Protein AF-A0AAV2JVT9-F1 (afdb_monomer_lite)

Sequence (292 aa):
MKEDEEYFEYKRRAKALFYDATGEAVQPGTTSTFILFNTMVKGMPKPVQQSLSHVVGLYTLTEEDFDKNCNHYVTLYRNERENNKEETQKVEVSNIKLQNKKLKEEVEAQKSKNKAANVMKVGVDGSQVNVEDNDQNQKGKEQAEQMVDVVKLLLTQRPAQRGYRGNSRGRSRGRGFQGQRGNRQDQCWICHQYGHWSRDCANIGRYGPPRNQFFGQRQNQSRFPGSYNGQQQMWTPNDMPQPPPPQEQNMSMRGNSYTQYQDGLEALIDGANSKRATHSTTGGVSQWWSSR

InterPro domains:
  IPR001878 Zinc finger, CCHC-type [PS50158] (188-201)
  IPR001878 Zinc finger, CCHC-type [SM00343] (187-203)
  IPR036875 Zinc finger, CCHC-type superfamily [SSF57756] (169-208)

Structure (mmCIF, N/CA/C/O backbone):
data_AF-A0AAV2JVT9-F1
#
_entry.id   AF-A0AAV2JVT9-F1
#
loop_
_atom_site.group_PDB
_atom_site.id
_atom_site.type_symbol
_atom_site.label_atom_id
_atom_site.label_alt_id
_atom_site.label_comp_id
_atom_site.label_asym_id
_atom_site.label_entity_id
_atom_site.label_seq_id
_atom_site.pdbx_PDB_ins_code
_atom_site.Cartn_x
_atom_site.Cartn_y
_atom_site.Cartn_z
_atom_site.occupancy
_atom_site.B_iso_or_equiv
_atom_site.auth_seq_id
_atom_site.auth_comp_id
_atom_site.auth_asym_id
_atom_site.auth_atom_id
_atom_site.pdbx_PDB_model_num
ATOM 1 N N . MET A 1 1 ? 7.535 -9.330 -3.527 1.00 96.00 1 MET A N 1
ATOM 2 C CA . MET A 1 1 ? 7.916 -8.347 -2.495 1.00 96.00 1 MET A CA 1
ATOM 3 C C . MET A 1 1 ? 7.380 -8.832 -1.158 1.00 96.00 1 MET A C 1
ATOM 5 O O . MET A 1 1 ? 6.246 -9.299 -1.127 1.00 96.00 1 MET A O 1
ATOM 9 N N . LYS A 1 2 ? 8.188 -8.824 -0.093 1.00 96.12 2 LYS A N 1
ATOM 10 C CA . LYS A 1 2 ? 7.702 -9.151 1.261 1.00 96.12 2 LYS A CA 1
ATOM 11 C C . LYS A 1 2 ? 6.892 -7.969 1.808 1.00 96.12 2 LYS A C 1
ATOM 13 O O . LYS A 1 2 ? 7.079 -6.846 1.353 1.00 96.12 2 LYS A O 1
ATOM 18 N N . GLU A 1 3 ? 6.019 -8.221 2.781 1.00 92.00 3 GLU A N 1
ATOM 19 C CA . GLU A 1 3 ? 5.059 -7.221 3.278 1.00 92.00 3 GLU A CA 1
ATOM 20 C C . GLU A 1 3 ? 5.699 -5.911 3.767 1.00 92.00 3 GLU A C 1
ATOM 22 O O . GLU A 1 3 ? 5.156 -4.839 3.502 1.00 92.00 3 GLU A O 1
ATOM 27 N N . ASP A 1 4 ? 6.867 -5.995 4.406 1.00 93.94 4 ASP A N 1
ATOM 28 C CA . ASP A 1 4 ? 7.549 -4.844 5.014 1.00 93.94 4 ASP A CA 1
ATOM 29 C C . ASP A 1 4 ? 8.902 -4.531 4.338 1.00 93.94 4 ASP A C 1
ATOM 31 O O . ASP A 1 4 ? 9.662 -3.680 4.791 1.00 93.94 4 ASP A O 1
ATOM 35 N N . GLU A 1 5 ? 9.208 -5.180 3.211 1.00 96.81 5 GLU A N 1
ATOM 36 C CA . GLU A 1 5 ? 10.464 -4.990 2.462 1.00 96.81 5 GLU A CA 1
ATOM 37 C C . GLU A 1 5 ? 10.428 -3.702 1.642 1.00 96.81 5 GLU A C 1
ATOM 39 O O . GLU A 1 5 ? 9.449 -3.454 0.935 1.00 96.81 5 GLU A O 1
ATOM 44 N N . GLU A 1 6 ? 11.451 -2.852 1.763 1.00 97.38 6 GLU A N 1
ATOM 45 C CA . GLU A 1 6 ? 11.498 -1.567 1.055 1.00 97.38 6 GLU A CA 1
ATOM 46 C C . GLU A 1 6 ? 11.610 -1.749 -0.461 1.00 97.38 6 GLU A C 1
ATOM 48 O O . GLU A 1 6 ? 12.164 -2.734 -0.952 1.00 97.38 6 GLU A O 1
ATOM 53 N N . TYR A 1 7 ? 11.120 -0.767 -1.229 1.00 98.19 7 TYR A N 1
ATOM 54 C CA . TYR A 1 7 ? 11.145 -0.834 -2.693 1.00 98.19 7 TYR A CA 1
ATOM 55 C C . TYR A 1 7 ? 12.561 -1.080 -3.243 1.00 98.19 7 TYR A C 1
ATOM 57 O O . TYR A 1 7 ? 12.750 -1.951 -4.093 1.00 98.19 7 TYR A O 1
ATOM 65 N N . PHE A 1 8 ? 13.569 -0.360 -2.742 1.00 98.19 8 PHE A N 1
ATOM 66 C CA . PHE A 1 8 ? 14.941 -0.486 -3.240 1.00 98.19 8 PHE A CA 1
ATOM 67 C C . PHE A 1 8 ? 15.606 -1.813 -2.854 1.00 98.19 8 PHE A C 1
ATOM 69 O O . PHE A 1 8 ? 16.404 -2.345 -3.629 1.00 98.19 8 PHE A O 1
ATOM 76 N N . GLU A 1 9 ? 15.252 -2.389 -1.703 1.00 98.12 9 GLU A N 1
ATOM 77 C CA . GLU A 1 9 ? 15.690 -3.735 -1.318 1.00 98.12 9 GLU A CA 1
ATOM 78 C C . GLU A 1 9 ? 15.057 -4.793 -2.222 1.00 98.12 9 GLU A C 1
ATOM 80 O O . GLU A 1 9 ? 15.754 -5.650 -2.774 1.00 98.12 9 GLU A O 1
ATOM 85 N N . TYR A 1 10 ? 13.748 -4.668 -2.458 1.00 98.38 10 TYR A N 1
ATOM 86 C CA . TYR A 1 10 ? 13.019 -5.520 -3.384 1.00 98.38 10 TYR A CA 1
ATOM 87 C C . TYR A 1 10 ? 13.607 -5.453 -4.799 1.00 98.38 10 TYR A C 1
ATOM 89 O O . TYR A 1 10 ? 13.869 -6.496 -5.398 1.00 98.38 10 TYR A O 1
ATOM 97 N N . LYS A 1 11 ? 13.880 -4.245 -5.308 1.00 98.06 11 LYS A N 1
ATOM 98 C CA . LYS A 1 11 ? 14.520 -4.014 -6.609 1.00 98.06 11 LYS A CA 1
ATOM 99 C C . LYS A 1 11 ? 15.893 -4.675 -6.693 1.00 98.06 11 LYS A C 1
ATOM 101 O O . LYS A 1 11 ? 16.183 -5.351 -7.678 1.00 98.06 11 LYS A O 1
ATOM 106 N N . ARG A 1 12 ? 16.735 -4.510 -5.666 1.00 98.12 12 ARG A N 1
ATOM 107 C CA . ARG A 1 12 ? 18.071 -5.126 -5.616 1.00 98.12 12 ARG A CA 1
ATOM 108 C C . ARG A 1 12 ? 17.977 -6.647 -5.707 1.00 98.12 12 ARG A C 1
ATOM 110 O O . ARG A 1 12 ? 18.680 -7.253 -6.510 1.00 98.12 12 ARG A O 1
ATOM 117 N N . ARG A 1 13 ? 17.071 -7.253 -4.936 1.00 98.12 13 ARG A N 1
ATOM 118 C CA . ARG A 1 13 ? 16.835 -8.701 -4.962 1.00 98.12 13 ARG A CA 1
ATOM 119 C C . ARG A 1 13 ? 16.269 -9.171 -6.302 1.00 98.12 13 ARG A C 1
ATOM 121 O O . ARG A 1 13 ? 16.701 -10.200 -6.803 1.00 98.12 13 ARG A O 1
ATOM 128 N N . ALA A 1 14 ? 15.338 -8.427 -6.895 1.00 97.88 14 ALA A N 1
ATOM 129 C CA . ALA A 1 14 ? 14.780 -8.754 -8.205 1.00 97.88 14 ALA A CA 1
ATOM 130 C C . ALA A 1 14 ? 15.851 -8.716 -9.307 1.00 97.88 14 ALA A C 1
ATOM 132 O O . ALA A 1 14 ? 15.898 -9.623 -10.131 1.00 97.88 14 ALA A O 1
ATOM 133 N N . LYS A 1 15 ? 16.750 -7.720 -9.286 1.00 97.62 15 LYS A N 1
ATOM 134 C CA . LYS A 1 15 ? 17.901 -7.649 -10.201 1.00 97.62 15 LYS A CA 1
ATOM 135 C C . LYS A 1 15 ? 18.859 -8.826 -10.028 1.00 97.62 15 LYS A C 1
ATOM 137 O O . LYS A 1 15 ? 19.277 -9.395 -11.028 1.00 97.62 15 LYS A O 1
ATOM 142 N N . ALA A 1 16 ? 19.177 -9.196 -8.786 1.00 97.94 16 ALA A N 1
ATOM 143 C CA . ALA A 1 16 ? 20.025 -10.354 -8.504 1.00 97.94 16 ALA A CA 1
ATOM 144 C C . ALA A 1 16 ? 19.399 -11.649 -9.045 1.00 97.94 16 ALA A C 1
ATOM 146 O O . ALA A 1 16 ? 20.027 -12.347 -9.827 1.00 97.94 16 ALA A O 1
ATOM 147 N N . LEU A 1 17 ? 18.120 -11.898 -8.741 1.00 97.50 17 LEU A N 1
ATOM 148 C CA . LEU A 1 17 ? 17.396 -13.069 -9.249 1.00 97.50 17 LEU A CA 1
ATOM 149 C C . LEU A 1 17 ? 17.293 -13.091 -10.776 1.00 97.50 17 LEU A C 1
ATOM 151 O O . LEU A 1 17 ? 17.325 -14.160 -11.377 1.00 97.50 17 LEU A O 1
ATOM 155 N N . PHE A 1 18 ? 17.145 -11.925 -11.407 1.00 97.38 18 PHE A N 1
ATOM 156 C CA . PHE A 1 18 ? 17.142 -11.829 -12.860 1.00 97.38 18 PHE A CA 1
ATOM 157 C C . PHE A 1 18 ? 18.500 -12.234 -13.435 1.00 97.38 18 PHE A C 1
ATOM 159 O O . PHE A 1 18 ? 18.539 -13.077 -14.322 1.00 97.38 18 PHE A O 1
ATOM 166 N N . TYR A 1 19 ? 19.593 -11.688 -12.894 1.00 97.50 19 TYR A N 1
ATOM 167 C CA . TYR A 1 19 ? 20.952 -12.042 -13.303 1.00 97.50 19 TYR A CA 1
ATOM 168 C C . TYR A 1 19 ? 21.242 -13.534 -13.102 1.00 97.50 19 TYR A C 1
ATOM 170 O O . TYR A 1 19 ? 21.760 -14.179 -14.007 1.00 97.50 19 TYR A O 1
ATOM 178 N N . ASP A 1 20 ? 20.846 -14.102 -11.962 1.00 97.81 20 ASP A N 1
ATOM 179 C CA . ASP A 1 20 ? 21.025 -15.529 -11.676 1.00 97.81 20 ASP A CA 1
ATOM 180 C C . ASP A 1 20 ? 20.244 -16.419 -12.661 1.00 97.81 20 ASP A C 1
ATOM 182 O O . ASP A 1 20 ? 20.682 -17.519 -12.989 1.00 97.81 20 ASP A O 1
ATOM 186 N N . ALA A 1 21 ? 19.088 -15.950 -13.144 1.00 97.38 21 ALA A N 1
ATOM 187 C CA . ALA A 1 21 ? 18.238 -16.694 -14.070 1.00 97.38 21 ALA A CA 1
ATOM 188 C C . ALA A 1 21 ? 18.672 -16.571 -15.539 1.00 97.38 21 ALA A C 1
ATOM 190 O O . ALA A 1 21 ? 18.516 -17.527 -16.297 1.00 97.38 21 ALA A O 1
ATOM 191 N N . THR A 1 22 ? 19.162 -15.404 -15.963 1.00 96.94 22 THR A N 1
ATOM 192 C CA . THR A 1 22 ? 19.502 -15.138 -17.371 1.00 96.94 22 THR A CA 1
ATOM 193 C C . THR A 1 22 ? 20.995 -15.233 -17.666 1.00 96.94 22 THR A C 1
ATOM 195 O O . THR A 1 22 ? 21.367 -15.439 -18.816 1.00 96.94 22 THR A O 1
ATOM 198 N N . GLY A 1 23 ? 21.855 -15.064 -16.659 1.00 97.25 23 GLY A N 1
ATOM 199 C CA . GLY A 1 23 ? 23.301 -14.906 -16.826 1.00 97.25 23 GLY A CA 1
ATOM 200 C C . GLY A 1 23 ? 23.719 -13.555 -17.421 1.00 97.25 23 GLY A C 1
ATOM 201 O O . GLY A 1 23 ? 24.904 -13.340 -17.668 1.00 97.25 23 GLY A O 1
ATOM 202 N N . GLU A 1 24 ? 22.777 -12.637 -17.653 1.00 95.25 24 GLU A N 1
ATOM 203 C CA . GLU A 1 24 ? 23.024 -11.359 -18.322 1.00 95.25 24 GLU A CA 1
ATOM 204 C C . GLU A 1 24 ? 22.770 -10.171 -17.392 1.00 95.25 24 GLU A C 1
ATOM 206 O O . GLU A 1 24 ? 21.754 -10.084 -16.694 1.00 95.25 24 GLU A O 1
ATOM 211 N N . ALA A 1 25 ? 23.689 -9.202 -17.413 1.00 95.31 25 ALA A N 1
ATOM 212 C CA . ALA A 1 25 ? 23.494 -7.931 -16.730 1.00 95.31 25 ALA A CA 1
ATOM 213 C C . ALA A 1 25 ? 22.434 -7.091 -17.457 1.00 95.31 25 ALA A C 1
ATOM 215 O O . ALA A 1 25 ? 22.478 -6.914 -18.674 1.00 95.31 25 ALA A O 1
ATOM 216 N N . VAL A 1 26 ? 21.496 -6.531 -16.693 1.00 95.12 26 VAL A N 1
ATOM 217 C CA . VAL A 1 26 ? 20.404 -5.708 -17.229 1.00 95.12 26 VAL A CA 1
ATOM 218 C C . VAL A 1 26 ? 20.978 -4.405 -17.777 1.00 95.12 26 VAL A C 1
ATOM 220 O O . VAL A 1 26 ? 21.434 -3.555 -17.011 1.00 95.12 26 VAL A O 1
ATOM 223 N N . GLN A 1 27 ? 20.942 -4.243 -19.100 1.00 94.19 27 GLN A N 1
ATOM 224 C CA . GLN A 1 27 ? 21.360 -3.005 -19.754 1.00 94.19 27 GLN A CA 1
ATOM 225 C C . GLN A 1 27 ? 20.173 -2.050 -19.947 1.00 94.19 27 GLN A C 1
ATOM 227 O O . GLN A 1 27 ? 19.139 -2.488 -20.471 1.00 94.19 27 GLN A O 1
ATOM 232 N N . PRO A 1 28 ? 20.307 -0.758 -19.587 1.00 92.69 28 PRO A N 1
ATOM 233 C CA . PRO A 1 28 ? 19.246 0.233 -19.755 1.00 92.69 28 PRO A CA 1
ATOM 234 C C . PRO A 1 28 ? 18.742 0.307 -21.200 1.00 92.69 28 PRO A C 1
ATOM 236 O O . PRO A 1 28 ? 19.523 0.239 -22.144 1.00 92.69 28 PRO A O 1
ATOM 239 N N . GLY A 1 29 ? 17.427 0.449 -21.377 1.00 91.81 29 GLY A N 1
ATOM 240 C CA . GLY A 1 29 ? 16.805 0.606 -22.699 1.00 91.81 29 GLY A CA 1
ATOM 241 C C . GLY A 1 29 ? 16.705 -0.673 -23.540 1.00 91.81 29 GLY A C 1
ATOM 242 O O . GLY A 1 29 ? 16.188 -0.628 -24.652 1.00 91.81 29 GLY A O 1
ATOM 243 N N . THR A 1 30 ? 17.157 -1.820 -23.030 1.00 95.19 30 THR A N 1
ATOM 244 C CA . THR A 1 30 ? 17.019 -3.111 -23.724 1.00 95.19 30 THR A CA 1
ATOM 245 C C . THR A 1 30 ? 15.730 -3.844 -23.342 1.00 95.19 30 THR A C 1
ATOM 247 O O . THR A 1 30 ? 15.107 -3.564 -22.314 1.00 95.19 30 THR A O 1
ATOM 250 N N . THR A 1 31 ? 15.358 -4.862 -24.124 1.00 95.69 31 THR A N 1
ATOM 251 C CA . THR A 1 31 ? 14.231 -5.763 -23.821 1.00 95.69 31 THR A CA 1
ATOM 252 C C . THR A 1 31 ? 14.363 -6.421 -22.442 1.00 95.69 31 THR A C 1
ATOM 254 O O . THR A 1 31 ? 13.356 -6.644 -21.773 1.00 95.69 31 THR A O 1
ATOM 257 N N . SER A 1 32 ? 15.593 -6.666 -21.970 1.00 96.06 32 SER A N 1
ATOM 258 C CA . SER A 1 32 ? 15.847 -7.204 -20.625 1.00 96.06 32 SER A CA 1
ATOM 259 C C . SER A 1 32 ? 15.330 -6.273 -19.518 1.00 96.06 32 SER A C 1
ATOM 261 O O . SER A 1 32 ? 14.721 -6.743 -18.557 1.00 96.06 32 SER A O 1
ATOM 263 N N . THR A 1 33 ? 15.465 -4.952 -19.694 1.00 96.31 33 THR A N 1
ATOM 264 C CA . THR A 1 33 ? 14.934 -3.946 -18.758 1.00 96.31 33 THR A CA 1
ATOM 265 C C . THR A 1 33 ? 13.410 -3.992 -18.717 1.00 96.31 33 THR A C 1
ATOM 267 O O . THR A 1 33 ? 12.825 -3.990 -17.637 1.00 96.31 33 THR A O 1
ATOM 270 N N . PHE A 1 34 ? 12.756 -4.109 -19.876 1.00 96.75 34 PHE A N 1
ATOM 271 C CA . PHE A 1 34 ? 11.298 -4.231 -19.947 1.00 96.75 34 PHE A CA 1
ATOM 272 C C . PHE A 1 34 ? 10.794 -5.488 -19.223 1.00 96.75 34 PHE A C 1
ATOM 274 O O . PHE A 1 34 ? 9.844 -5.423 -18.438 1.00 96.75 34 PHE A O 1
ATOM 281 N N . ILE A 1 35 ? 11.450 -6.631 -19.452 1.00 96.75 35 ILE A N 1
ATOM 282 C CA . ILE A 1 35 ? 11.108 -7.893 -18.785 1.00 96.75 35 ILE A CA 1
ATOM 283 C C . ILE A 1 35 ? 11.294 -7.749 -17.273 1.00 96.75 35 ILE A C 1
ATOM 285 O O . ILE A 1 35 ? 10.386 -8.110 -16.524 1.00 96.75 35 ILE A O 1
ATOM 289 N N . LEU A 1 36 ? 12.415 -7.175 -16.825 1.00 97.12 36 LEU A N 1
ATOM 290 C CA . LEU A 1 36 ? 12.674 -6.919 -15.409 1.00 97.12 36 LEU A CA 1
ATOM 291 C C . LEU A 1 36 ? 11.605 -6.009 -14.788 1.00 97.12 36 LEU A C 1
ATOM 293 O O . LEU A 1 36 ? 11.089 -6.309 -13.716 1.00 97.12 36 LEU A O 1
ATOM 297 N N . PHE A 1 37 ? 11.241 -4.903 -15.436 1.00 97.69 37 PHE A N 1
ATOM 298 C CA . PHE A 1 37 ? 10.222 -3.996 -14.902 1.00 97.69 37 PHE A CA 1
ATOM 299 C C . PHE A 1 37 ? 8.862 -4.684 -14.797 1.00 97.69 37 PHE A C 1
ATOM 301 O O . PHE A 1 37 ? 8.181 -4.563 -13.778 1.00 97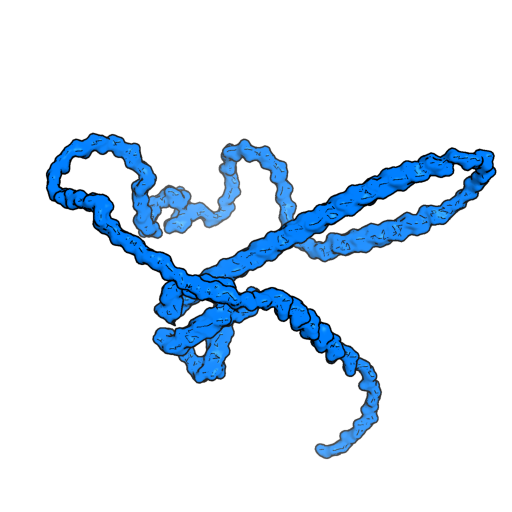.69 37 PHE A O 1
ATOM 308 N N . ASN A 1 38 ? 8.480 -5.474 -15.800 1.00 97.69 38 ASN A N 1
ATOM 309 C CA . ASN A 1 38 ? 7.239 -6.240 -15.766 1.00 97.69 38 ASN A CA 1
ATOM 310 C C . ASN A 1 38 ? 7.235 -7.287 -14.636 1.00 97.69 38 ASN A C 1
ATOM 312 O O . ASN A 1 38 ? 6.254 -7.396 -13.896 1.00 97.69 38 ASN A O 1
ATOM 316 N N . THR A 1 39 ? 8.328 -8.035 -14.452 1.00 97.50 39 THR A N 1
ATOM 317 C CA . THR A 1 39 ? 8.436 -9.016 -13.356 1.00 97.50 39 THR A CA 1
ATOM 318 C C . THR A 1 39 ? 8.445 -8.338 -11.990 1.00 97.50 39 THR A C 1
ATOM 320 O O . THR A 1 39 ? 7.776 -8.813 -11.069 1.00 97.50 39 THR A O 1
ATOM 323 N N . MET A 1 40 ? 9.111 -7.187 -11.867 1.00 98.06 40 MET A N 1
ATOM 324 C CA . MET A 1 40 ? 9.098 -6.377 -10.653 1.00 98.06 40 MET A CA 1
ATOM 325 C C . MET A 1 40 ? 7.680 -5.947 -10.282 1.00 98.06 40 MET A C 1
ATOM 327 O O . MET A 1 40 ? 7.275 -6.211 -9.150 1.00 98.06 40 MET A O 1
ATOM 331 N N . VAL A 1 41 ? 6.922 -5.352 -11.212 1.00 98.25 41 VAL A N 1
ATOM 332 C CA . VAL A 1 41 ? 5.533 -4.918 -10.970 1.00 98.25 41 VAL A CA 1
ATOM 333 C C . VAL A 1 41 ? 4.660 -6.107 -10.570 1.00 98.25 41 VAL A C 1
ATOM 335 O O . VAL A 1 41 ? 3.975 -6.043 -9.553 1.00 98.25 41 VAL A O 1
ATOM 338 N N . LYS A 1 42 ? 4.745 -7.239 -11.280 1.00 97.94 42 LYS A N 1
ATOM 339 C CA . LYS A 1 42 ? 3.970 -8.453 -10.951 1.00 97.94 42 LYS A CA 1
ATOM 340 C C . LYS A 1 42 ? 4.244 -9.006 -9.551 1.00 97.94 42 LYS A C 1
ATOM 342 O O . LYS A 1 42 ? 3.365 -9.634 -8.966 1.00 97.94 42 LYS A O 1
ATOM 347 N N . GLY A 1 43 ? 5.441 -8.790 -9.008 1.00 97.88 43 GLY A N 1
ATOM 348 C CA . GLY A 1 43 ? 5.788 -9.211 -7.651 1.00 97.88 43 GLY A CA 1
ATOM 349 C C . GLY A 1 43 ? 5.439 -8.203 -6.546 1.00 97.88 43 GLY A C 1
ATOM 350 O O . GLY A 1 43 ? 5.723 -8.489 -5.379 1.00 97.88 43 GLY A O 1
ATOM 351 N N . MET A 1 44 ? 4.860 -7.040 -6.868 1.00 98.38 44 MET A N 1
ATOM 352 C CA . MET A 1 44 ? 4.389 -6.042 -5.888 1.00 98.38 44 MET A CA 1
ATOM 353 C C . MET A 1 44 ? 2.998 -6.393 -5.324 1.00 98.38 44 MET A C 1
ATOM 355 O O . MET A 1 44 ? 2.310 -7.243 -5.885 1.00 98.38 44 MET A O 1
ATOM 359 N N . PRO A 1 45 ? 2.533 -5.760 -4.231 1.00 97.88 45 PRO A N 1
ATOM 360 C CA . PRO A 1 45 ? 1.163 -5.933 -3.739 1.00 97.88 45 PRO A CA 1
ATOM 361 C C . PRO A 1 45 ? 0.102 -5.566 -4.791 1.00 97.88 45 PRO A C 1
ATOM 363 O O . PRO A 1 45 ? 0.267 -4.589 -5.519 1.00 97.88 45 PRO A O 1
ATOM 366 N N . LYS A 1 46 ? -1.019 -6.304 -4.845 1.00 98.00 46 LYS A N 1
ATOM 367 C CA . LYS A 1 46 ? -2.095 -6.082 -5.838 1.00 98.00 46 LYS A CA 1
ATOM 368 C C . LYS A 1 46 ? -2.597 -4.626 -5.914 1.00 98.00 46 LYS A C 1
ATOM 370 O O . LYS A 1 46 ? -2.746 -4.148 -7.036 1.00 98.00 46 LYS A O 1
ATOM 375 N N . PRO A 1 47 ? -2.809 -3.898 -4.796 1.00 97.88 47 PRO A N 1
ATOM 376 C CA . PRO A 1 47 ? -3.230 -2.496 -4.867 1.00 97.88 47 PRO A CA 1
ATOM 377 C C . PRO A 1 47 ? -2.195 -1.612 -5.574 1.00 97.88 47 PRO A C 1
ATOM 379 O O . PRO A 1 47 ? -2.548 -0.812 -6.432 1.00 97.88 47 PRO A O 1
ATOM 382 N N . VAL A 1 48 ? -0.903 -1.836 -5.302 1.00 98.31 48 VAL A N 1
ATOM 383 C CA . VAL A 1 48 ? 0.204 -1.130 -5.968 1.00 98.31 48 VAL A CA 1
ATOM 384 C C . VAL A 1 48 ? 0.233 -1.451 -7.465 1.00 98.31 48 VAL A C 1
ATOM 386 O O . VAL A 1 48 ? 0.406 -0.545 -8.275 1.00 98.31 48 VAL A O 1
ATOM 389 N N . GLN A 1 49 ? 0.015 -2.715 -7.850 1.00 98.31 49 GLN A N 1
ATOM 390 C CA . GLN A 1 49 ? -0.065 -3.117 -9.263 1.00 98.31 49 GLN A CA 1
ATOM 391 C C . GLN A 1 49 ? -1.191 -2.390 -10.002 1.00 98.31 49 GLN A C 1
ATOM 393 O O . GLN A 1 49 ? -0.986 -1.905 -11.112 1.00 98.31 49 GLN A O 1
ATOM 398 N N . GLN A 1 50 ? -2.368 -2.298 -9.379 1.00 98.31 50 GLN A N 1
ATOM 399 C CA . GLN A 1 50 ? -3.515 -1.586 -9.939 1.00 98.31 50 GLN A CA 1
ATOM 400 C C . GLN A 1 50 ? -3.196 -0.100 -10.113 1.00 98.31 50 GLN A C 1
ATOM 402 O O . GLN A 1 50 ? -3.367 0.427 -11.209 1.00 98.31 50 GLN A O 1
ATOM 407 N N . SER A 1 51 ? -2.641 0.561 -9.092 1.00 98.12 51 SER A N 1
ATOM 408 C CA . SER A 1 51 ? -2.244 1.970 -9.198 1.00 98.12 51 SER A CA 1
ATOM 409 C C . SER A 1 51 ? -1.201 2.208 -10.295 1.00 98.12 51 SER A C 1
ATOM 411 O O . SER A 1 51 ? -1.340 3.144 -11.078 1.00 98.12 51 SER A O 1
ATOM 413 N N . LEU A 1 52 ? -0.201 1.329 -10.409 1.00 98.06 52 LEU A N 1
ATOM 414 C CA . LEU A 1 52 ? 0.824 1.406 -11.453 1.00 98.06 52 LEU A CA 1
ATOM 415 C C . LEU A 1 52 ? 0.265 1.154 -12.859 1.00 98.06 52 LEU A C 1
ATOM 417 O O . LEU A 1 52 ? 0.756 1.746 -13.815 1.00 98.06 52 LEU A O 1
ATOM 421 N N . SER A 1 53 ? -0.782 0.334 -13.002 1.00 97.56 53 SER A N 1
ATOM 422 C CA . SER A 1 53 ? -1.419 0.074 -14.303 1.00 97.56 53 SER A CA 1
ATOM 423 C C . SER A 1 53 ? -2.077 1.313 -14.925 1.00 97.56 53 SER A C 1
ATOM 425 O O . SER A 1 53 ? -2.258 1.367 -16.139 1.00 97.56 53 SER A O 1
ATOM 427 N N . HIS A 1 54 ? -2.387 2.328 -14.112 1.00 98.00 54 HIS A N 1
ATOM 428 C CA . HIS A 1 54 ? -2.930 3.605 -14.576 1.00 98.00 54 HIS A CA 1
ATOM 429 C C . HIS A 1 54 ? -1.851 4.601 -15.034 1.00 98.00 54 HIS A C 1
ATOM 431 O O . HIS A 1 54 ? -2.185 5.640 -15.605 1.00 98.00 54 HIS A O 1
ATOM 437 N N . VAL A 1 55 ? -0.565 4.307 -14.815 1.00 97.94 55 VAL A N 1
ATOM 438 C CA . VAL A 1 55 ? 0.541 5.167 -15.252 1.00 97.94 55 VAL A CA 1
ATOM 439 C C . VAL A 1 55 ? 0.828 4.914 -16.734 1.00 97.94 55 VAL A C 1
ATOM 441 O O . VAL A 1 55 ? 1.380 3.882 -17.122 1.00 97.94 55 VAL A O 1
ATOM 444 N N . VAL A 1 56 ? 0.456 5.874 -17.582 1.00 97.69 56 VAL A N 1
ATOM 445 C CA . VAL A 1 56 ? 0.664 5.793 -19.035 1.00 97.69 56 VAL A CA 1
ATOM 446 C C . VAL A 1 56 ? 2.158 5.750 -19.352 1.00 97.69 56 VAL A C 1
ATOM 448 O O . VAL A 1 56 ? 2.923 6.597 -18.901 1.00 97.69 56 VAL A O 1
ATOM 451 N N . GLY A 1 57 ? 2.573 4.760 -20.146 1.00 96.56 57 GLY A N 1
ATOM 452 C CA . GLY A 1 57 ? 3.967 4.624 -20.565 1.00 96.56 57 GLY A CA 1
ATOM 453 C C . GLY A 1 57 ? 4.923 4.203 -19.447 1.00 96.56 57 GLY A C 1
ATOM 454 O O . GLY A 1 57 ? 6.124 4.396 -19.601 1.00 96.56 57 GLY A O 1
ATOM 455 N N . LEU A 1 58 ? 4.433 3.605 -18.350 1.00 96.88 58 LEU A N 1
ATOM 456 C CA . LEU A 1 58 ? 5.260 3.189 -17.206 1.00 96.88 58 LEU A CA 1
ATOM 457 C C . LEU A 1 58 ? 6.542 2.444 -17.622 1.00 96.88 58 LEU A C 1
ATOM 459 O O . LEU A 1 58 ? 7.620 2.736 -17.117 1.00 96.88 58 LEU A O 1
ATOM 463 N N . TYR A 1 59 ? 6.434 1.511 -18.571 1.00 96.31 59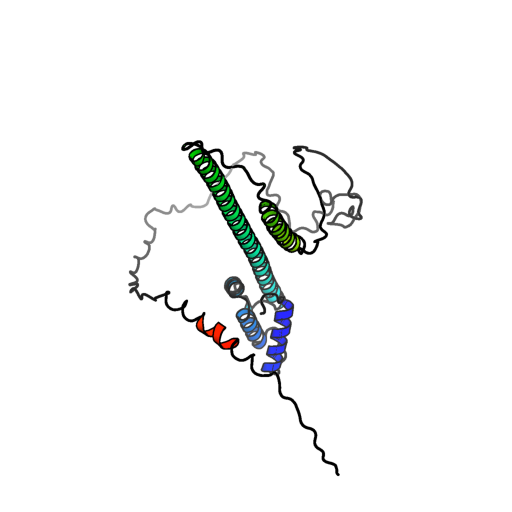 TYR A N 1
ATOM 464 C CA . TYR A 1 59 ? 7.560 0.689 -19.029 1.00 96.31 59 TYR A CA 1
ATOM 465 C C . TYR A 1 59 ? 8.471 1.365 -20.063 1.00 96.31 59 TYR A C 1
ATOM 467 O O . TYR A 1 59 ? 9.522 0.821 -20.389 1.00 96.31 59 TYR A O 1
ATOM 475 N N . THR A 1 60 ? 8.067 2.518 -20.597 1.00 95.12 60 THR A N 1
ATOM 476 C CA . THR A 1 60 ? 8.880 3.334 -21.514 1.00 95.12 60 THR A CA 1
ATOM 477 C C . THR A 1 60 ? 9.641 4.445 -20.791 1.00 95.12 60 THR A C 1
ATOM 479 O O . THR A 1 60 ? 10.424 5.154 -21.417 1.00 95.12 60 THR A O 1
ATOM 482 N N . LEU A 1 61 ? 9.404 4.619 -19.487 1.00 95.69 61 LEU A N 1
ATOM 483 C CA . LEU A 1 61 ? 10.100 5.603 -18.667 1.00 95.69 61 LEU A CA 1
ATOM 484 C C . LEU A 1 61 ? 11.575 5.238 -18.470 1.00 95.69 61 LEU A C 1
ATOM 486 O O . LEU A 1 61 ? 11.984 4.080 -18.583 1.00 95.69 61 LEU A O 1
ATOM 490 N N . THR A 1 62 ? 12.366 6.250 -18.113 1.00 96.50 62 THR A N 1
ATOM 491 C CA . THR A 1 62 ? 13.726 6.044 -17.609 1.00 96.50 62 THR A CA 1
ATOM 492 C C . THR A 1 62 ? 13.691 5.196 -16.334 1.00 96.50 62 THR A C 1
ATOM 494 O O . THR A 1 62 ? 12.692 5.181 -15.611 1.00 96.50 62 THR A O 1
ATOM 497 N N . GLU A 1 63 ? 14.787 4.498 -16.023 1.00 96.19 63 GLU A N 1
ATOM 498 C CA . GLU A 1 63 ? 14.868 3.689 -14.800 1.00 96.19 63 GLU A CA 1
ATOM 499 C C . GLU A 1 63 ? 14.622 4.528 -13.535 1.00 96.19 63 GLU A C 1
ATOM 501 O O . GLU A 1 63 ? 13.957 4.068 -12.608 1.00 96.19 63 GLU A O 1
ATOM 506 N N . GLU A 1 64 ? 15.098 5.773 -13.518 1.00 97.06 64 GLU A N 1
ATOM 507 C CA . GLU A 1 64 ? 14.897 6.694 -12.400 1.00 97.06 64 GLU A CA 1
ATOM 508 C C . GLU A 1 64 ? 13.428 7.088 -12.226 1.00 97.06 64 GLU A C 1
ATOM 510 O O . GLU A 1 64 ? 12.921 7.127 -11.104 1.00 97.06 64 GLU A O 1
ATOM 515 N N . ASP A 1 65 ? 12.722 7.381 -13.317 1.00 97.81 65 ASP A N 1
ATOM 516 C CA . ASP A 1 65 ? 11.316 7.779 -13.242 1.00 97.81 65 ASP A CA 1
ATOM 517 C C . ASP A 1 65 ? 10.405 6.583 -12.961 1.00 97.81 65 ASP A C 1
ATOM 519 O O . ASP A 1 65 ? 9.436 6.708 -12.206 1.00 97.81 65 ASP A O 1
ATOM 523 N N . PHE A 1 66 ? 10.747 5.404 -13.484 1.00 98.00 66 PHE A N 1
ATOM 524 C CA . PHE A 1 66 ? 10.113 4.148 -13.094 1.00 98.00 66 PHE A CA 1
ATOM 525 C C . PHE A 1 66 ? 10.270 3.898 -11.586 1.00 98.00 66 PHE A C 1
ATOM 527 O O . PHE A 1 66 ? 9.284 3.613 -10.899 1.00 98.00 66 PHE A O 1
ATOM 534 N N . ASP A 1 67 ? 11.480 4.081 -11.048 1.00 98.00 67 ASP A N 1
ATOM 535 C CA . ASP A 1 67 ? 11.762 3.936 -9.619 1.00 98.00 67 ASP A CA 1
ATOM 536 C C . ASP A 1 67 ? 10.979 4.920 -8.759 1.00 98.00 67 ASP A C 1
ATOM 538 O O . ASP A 1 67 ? 10.420 4.521 -7.737 1.00 98.00 67 ASP A O 1
ATOM 542 N N . LYS A 1 68 ? 10.907 6.194 -9.164 1.00 98.25 68 LYS A N 1
ATOM 543 C CA . LYS A 1 68 ? 10.125 7.212 -8.447 1.00 98.25 68 LYS A CA 1
ATOM 544 C C . LYS A 1 68 ? 8.654 6.816 -8.366 1.00 98.25 68 LYS A C 1
ATOM 546 O O . LYS A 1 68 ? 8.080 6.876 -7.280 1.00 98.25 68 LYS A O 1
ATOM 551 N N . ASN A 1 69 ? 8.062 6.378 -9.481 1.00 98.44 69 ASN A N 1
ATOM 552 C CA . ASN A 1 69 ? 6.666 5.937 -9.519 1.00 98.44 69 ASN A CA 1
ATOM 553 C C . ASN A 1 69 ? 6.445 4.714 -8.622 1.00 98.44 69 ASN A C 1
ATOM 555 O O . ASN A 1 69 ? 5.566 4.729 -7.761 1.00 98.44 69 ASN A O 1
ATOM 559 N N . CYS A 1 70 ? 7.274 3.678 -8.758 1.00 98.25 70 CYS A N 1
ATOM 560 C CA . CYS A 1 70 ? 7.144 2.472 -7.945 1.00 98.25 70 CYS A CA 1
ATOM 561 C C . CYS A 1 70 ? 7.317 2.765 -6.449 1.00 98.25 70 CYS A C 1
ATOM 563 O O . CYS A 1 70 ? 6.491 2.343 -5.640 1.00 98.25 70 CYS A O 1
ATOM 565 N N . ASN A 1 71 ? 8.343 3.533 -6.075 1.00 98.44 71 ASN A N 1
ATOM 566 C CA . ASN A 1 71 ? 8.586 3.904 -4.686 1.00 98.44 71 ASN A CA 1
ATOM 567 C C . ASN A 1 71 ? 7.441 4.747 -4.106 1.00 98.44 71 ASN A C 1
ATOM 569 O O . ASN A 1 71 ? 7.035 4.532 -2.963 1.00 98.44 71 ASN A O 1
ATOM 573 N N . HIS A 1 72 ? 6.889 5.674 -4.894 1.00 98.38 72 HIS A N 1
ATOM 574 C CA . HIS A 1 72 ? 5.747 6.489 -4.491 1.00 98.38 72 HIS A CA 1
ATOM 575 C C . HIS A 1 72 ? 4.530 5.622 -4.147 1.00 98.38 72 HIS A C 1
ATOM 577 O O . HIS A 1 72 ? 4.020 5.713 -3.030 1.00 98.38 72 HIS A O 1
ATOM 583 N N . TYR A 1 73 ? 4.105 4.731 -5.049 1.00 98.31 73 TYR A N 1
ATOM 584 C CA . TYR A 1 73 ? 2.934 3.882 -4.807 1.00 98.31 73 TYR A CA 1
ATOM 585 C C . TYR A 1 73 ? 3.162 2.834 -3.713 1.00 98.31 73 TYR A C 1
ATOM 587 O O . TYR A 1 73 ? 2.249 2.554 -2.939 1.00 98.31 73 TYR A O 1
ATOM 595 N N . VAL A 1 74 ? 4.378 2.294 -3.583 1.00 98.25 74 VAL A N 1
ATOM 596 C CA . VAL A 1 74 ? 4.734 1.410 -2.460 1.00 98.25 74 VAL A CA 1
ATOM 597 C C . VAL A 1 74 ? 4.646 2.151 -1.123 1.00 98.25 74 VAL A C 1
ATOM 599 O O . VAL A 1 74 ? 4.105 1.613 -0.158 1.00 98.25 74 VAL A O 1
ATOM 602 N N . THR A 1 75 ? 5.142 3.388 -1.060 1.00 97.94 75 THR A N 1
ATOM 603 C CA . THR A 1 75 ? 5.077 4.218 0.153 1.00 97.94 75 THR A CA 1
ATOM 604 C C . THR A 1 75 ? 3.633 4.578 0.498 1.00 97.94 75 THR A C 1
ATOM 606 O O . THR A 1 75 ? 3.232 4.443 1.652 1.00 97.94 75 THR A O 1
ATOM 609 N N . LEU A 1 76 ? 2.828 4.970 -0.496 1.00 97.75 76 LEU A N 1
ATOM 610 C CA . LEU A 1 76 ? 1.399 5.231 -0.306 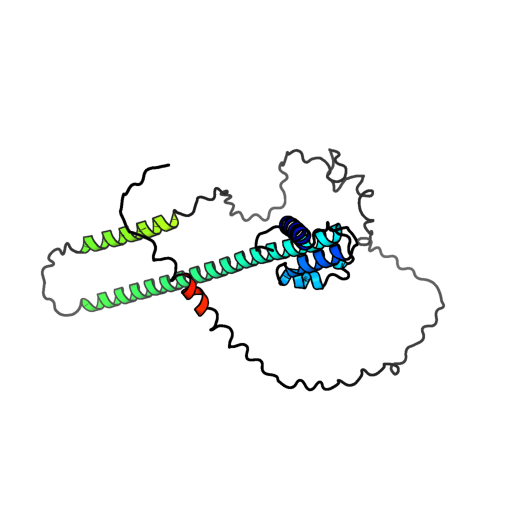1.00 97.75 76 LEU A CA 1
ATOM 611 C C . LEU A 1 76 ? 0.668 4.006 0.254 1.00 97.75 76 LEU A C 1
ATOM 613 O O . LEU A 1 76 ? -0.029 4.125 1.258 1.00 97.75 76 LEU A O 1
ATOM 617 N N . TYR A 1 77 ? 0.887 2.830 -0.337 1.00 97.69 77 TYR A N 1
ATOM 618 C CA . TYR A 1 77 ? 0.282 1.578 0.118 1.00 97.69 77 TYR A CA 1
ATOM 619 C C . TYR A 1 77 ? 0.647 1.239 1.570 1.00 97.69 77 TYR A C 1
ATOM 621 O O . TYR A 1 77 ? -0.203 0.790 2.339 1.00 97.69 77 TYR A O 1
ATOM 629 N N . ARG A 1 78 ? 1.902 1.469 1.971 1.00 97.12 78 ARG A N 1
ATOM 630 C CA . ARG A 1 78 ? 2.344 1.252 3.356 1.00 97.12 78 ARG A CA 1
ATOM 631 C C . ARG A 1 78 ? 1.636 2.180 4.331 1.00 97.12 78 ARG A C 1
ATOM 633 O O . ARG A 1 78 ? 1.089 1.697 5.317 1.00 97.12 78 ARG A O 1
ATOM 640 N N . ASN A 1 79 ? 1.591 3.471 4.017 1.00 97.12 79 ASN A N 1
ATOM 641 C CA . ASN A 1 79 ? 0.917 4.462 4.853 1.00 97.12 79 ASN A CA 1
ATOM 642 C C . ASN A 1 79 ? -0.578 4.141 4.996 1.00 97.12 79 ASN A C 1
ATOM 644 O O . ASN A 1 79 ? -1.124 4.190 6.093 1.00 97.12 79 ASN A O 1
ATOM 648 N N . GLU A 1 80 ? -1.242 3.762 3.902 1.00 97.38 80 GLU A N 1
ATOM 649 C CA . GLU A 1 80 ? -2.653 3.370 3.922 1.00 97.38 80 GLU A CA 1
ATOM 650 C C . GLU A 1 80 ? -2.882 2.101 4.757 1.00 97.38 80 GLU A C 1
ATOM 652 O O . GLU A 1 80 ? -3.813 2.035 5.557 1.00 97.38 80 GLU A O 1
ATOM 657 N N . ARG A 1 81 ? -1.991 1.109 4.652 1.00 96.25 81 ARG A N 1
ATOM 658 C CA . ARG A 1 81 ? -2.041 -0.110 5.470 1.00 96.25 81 ARG A CA 1
ATOM 659 C C . ARG A 1 81 ? -1.858 0.186 6.959 1.00 96.25 81 ARG A C 1
ATOM 661 O O . ARG A 1 81 ? -2.553 -0.419 7.772 1.00 96.25 81 ARG A O 1
ATOM 668 N N . GLU A 1 82 ? -0.932 1.065 7.330 1.00 96.62 82 GLU A N 1
ATOM 669 C CA . GLU A 1 82 ? -0.735 1.480 8.726 1.00 96.62 82 GLU A CA 1
ATOM 670 C C . GLU A 1 82 ? -1.953 2.231 9.264 1.00 96.62 82 GLU A C 1
ATOM 672 O O . GLU A 1 82 ? -2.458 1.873 10.328 1.00 96.62 82 GLU A O 1
ATOM 677 N N . ASN A 1 83 ? -2.505 3.168 8.489 1.00 97.19 83 ASN A N 1
ATOM 678 C CA . ASN A 1 83 ? -3.736 3.871 8.848 1.00 97.19 83 ASN A CA 1
ATOM 679 C C . ASN A 1 83 ? -4.905 2.896 9.051 1.00 97.19 83 ASN A C 1
ATOM 681 O O . ASN A 1 83 ? -5.595 2.966 10.066 1.00 97.19 83 ASN A O 1
ATOM 685 N N . ASN A 1 84 ? -5.075 1.928 8.148 1.00 96.69 84 ASN A N 1
ATOM 686 C CA . ASN A 1 84 ? -6.114 0.907 8.270 1.00 96.69 84 ASN A CA 1
ATOM 687 C C . ASN A 1 84 ? -5.914 0.042 9.525 1.00 96.69 84 ASN A C 1
ATOM 689 O O . ASN A 1 84 ? -6.881 -0.233 10.229 1.00 96.69 84 ASN A O 1
ATOM 693 N N . LYS A 1 85 ? -4.671 -0.346 9.856 1.00 96.56 85 LYS A N 1
ATOM 694 C CA . LYS A 1 85 ? -4.356 -1.069 11.105 1.00 96.56 85 LYS A CA 1
ATOM 695 C C . LYS A 1 85 ? -4.691 -0.236 12.347 1.00 96.56 85 LYS A C 1
ATOM 697 O O . LYS A 1 85 ? -5.201 -0.775 13.327 1.00 96.56 85 LYS A O 1
ATOM 702 N N . GLU A 1 86 ? -4.415 1.065 12.336 1.00 97.38 86 GLU A N 1
ATOM 703 C CA . GLU A 1 86 ? -4.798 1.946 13.442 1.00 97.38 86 GLU A CA 1
ATOM 704 C C . GLU A 1 86 ? -6.317 2.085 13.573 1.00 97.38 86 GLU A C 1
ATOM 706 O O . GLU A 1 86 ? -6.845 2.129 14.686 1.00 97.38 86 GLU A O 1
ATOM 711 N N . GLU A 1 87 ? -7.036 2.173 12.455 1.00 97.38 87 GLU A N 1
ATOM 712 C CA . GLU A 1 87 ? -8.495 2.240 12.444 1.00 97.38 87 GLU A CA 1
ATOM 713 C C . GLU A 1 87 ? -9.125 0.948 12.959 1.00 97.38 87 GLU A C 1
ATOM 715 O O . GLU A 1 87 ? -9.998 1.013 13.829 1.00 97.38 87 GLU A O 1
ATOM 720 N N . THR A 1 88 ? -8.642 -0.222 12.528 1.00 96.81 88 THR A N 1
ATOM 721 C CA . THR A 1 88 ? -9.137 -1.502 13.054 1.00 96.81 88 THR A CA 1
ATOM 722 C C . THR A 1 88 ? -8.879 -1.621 14.553 1.00 96.81 88 THR A C 1
ATOM 724 O O . THR A 1 88 ? -9.792 -1.968 15.299 1.00 96.81 88 THR A O 1
ATOM 727 N N . GLN A 1 89 ? -7.697 -1.219 15.032 1.00 97.50 89 GLN A N 1
ATOM 728 C CA . GLN A 1 89 ? -7.399 -1.184 16.467 1.00 97.50 89 GLN A CA 1
ATOM 729 C C . GLN A 1 89 ? -8.321 -0.224 17.235 1.00 97.50 89 GLN A C 1
ATOM 731 O O . GLN A 1 89 ? -8.787 -0.551 18.328 1.00 97.50 89 GLN A O 1
ATOM 736 N N . LYS A 1 90 ? -8.633 0.958 16.686 1.00 97.62 90 LYS A N 1
ATOM 737 C CA . LYS A 1 90 ? -9.587 1.901 17.302 1.00 97.62 90 LYS A CA 1
ATOM 738 C C . LYS A 1 90 ? -10.987 1.293 17.394 1.00 97.62 90 LYS A C 1
ATOM 740 O O . LYS A 1 90 ? -11.640 1.434 18.434 1.00 97.62 90 LYS A O 1
ATOM 745 N N . VAL A 1 91 ? -11.431 0.593 16.349 1.00 97.88 91 VAL A N 1
ATOM 746 C CA . VAL A 1 91 ? -12.725 -0.100 16.334 1.00 97.88 91 VAL A CA 1
ATOM 747 C C . VAL A 1 91 ? -12.744 -1.218 17.379 1.00 97.88 91 VAL A C 1
ATOM 749 O O . VAL A 1 91 ? -13.647 -1.245 18.215 1.00 97.88 91 VAL A O 1
ATOM 752 N N . GLU A 1 92 ? -11.717 -2.063 17.437 1.00 97.12 92 GLU A N 1
ATOM 753 C CA . GLU A 1 92 ? -11.586 -3.128 18.442 1.00 97.12 92 GLU A CA 1
ATOM 754 C C . GLU A 1 92 ? -11.612 -2.584 19.876 1.00 97.12 92 GLU A C 1
ATOM 756 O O . GLU A 1 92 ? -12.384 -3.058 20.713 1.00 97.12 92 GLU A O 1
ATOM 761 N N . VAL A 1 93 ? -10.847 -1.526 20.162 1.00 97.88 93 VAL A N 1
ATOM 762 C CA . VAL A 1 93 ? -10.840 -0.878 21.483 1.00 97.88 93 VAL A CA 1
ATOM 763 C C . VAL A 1 93 ? -12.218 -0.312 21.834 1.00 97.88 93 VAL A C 1
ATOM 765 O O . VAL A 1 93 ? -12.653 -0.411 22.987 1.00 97.88 93 VAL A O 1
ATOM 768 N N . SER A 1 94 ? -12.934 0.267 20.867 1.00 97.25 94 SER A N 1
ATOM 769 C CA . SER A 1 94 ? -14.285 0.786 21.102 1.00 97.25 94 SER A CA 1
ATOM 770 C C . SER A 1 94 ? -15.307 -0.329 21.363 1.00 97.25 94 SER A C 1
ATOM 772 O O . SER A 1 94 ? -16.120 -0.199 22.283 1.00 97.25 94 SER A O 1
ATOM 774 N N . ASN A 1 95 ? -15.194 -1.463 20.664 1.00 97.44 95 ASN A N 1
ATOM 775 C CA . ASN A 1 95 ? -16.000 -2.660 20.901 1.00 97.44 95 ASN A CA 1
ATOM 776 C C . ASN A 1 95 ? -15.746 -3.255 22.293 1.00 97.44 95 ASN A C 1
ATOM 778 O O . ASN A 1 95 ? -16.699 -3.495 23.037 1.00 97.44 95 ASN A O 1
ATOM 782 N N . ILE A 1 96 ? -14.480 -3.402 22.699 1.00 97.94 96 ILE A N 1
ATOM 783 C CA . ILE A 1 96 ? -14.107 -3.875 24.044 1.00 97.94 96 ILE A CA 1
ATOM 784 C C . ILE A 1 96 ? -14.662 -2.932 25.119 1.00 97.94 96 ILE A C 1
ATOM 786 O O . ILE A 1 96 ? -15.191 -3.365 26.145 1.00 97.94 96 ILE A O 1
ATOM 790 N N . LYS A 1 97 ? -14.585 -1.615 24.899 1.00 97.62 97 LYS A N 1
ATOM 791 C CA . LYS A 1 97 ? -15.137 -0.622 25.830 1.00 97.62 97 LYS A CA 1
ATOM 792 C C . LYS A 1 97 ? -16.658 -0.740 25.957 1.00 97.62 97 LYS A C 1
ATOM 794 O O . LYS A 1 97 ? -17.179 -0.605 27.065 1.00 97.62 97 LYS A O 1
ATOM 799 N N . LEU A 1 98 ? -17.360 -1.003 24.855 1.00 98.19 98 LEU A N 1
ATOM 800 C CA . LEU A 1 98 ? -18.806 -1.212 24.855 1.00 98.19 98 LEU A CA 1
ATOM 801 C C . LEU A 1 98 ? -19.190 -2.500 25.596 1.00 98.19 98 LEU A C 1
ATOM 803 O O . LEU A 1 98 ? -20.099 -2.468 26.422 1.00 98.19 98 LEU A O 1
ATOM 807 N N . GLN A 1 99 ? -18.476 -3.604 25.365 1.00 97.69 99 GLN A N 1
ATOM 808 C CA . GLN A 1 99 ? -18.683 -4.866 26.087 1.00 97.69 99 GLN A CA 1
ATOM 809 C C . GLN A 1 99 ? -18.457 -4.699 27.594 1.00 97.69 99 GLN A C 1
ATOM 811 O O . GLN A 1 99 ? -19.307 -5.082 28.394 1.00 97.69 99 GLN A O 1
ATOM 816 N N . ASN A 1 100 ? -17.375 -4.024 27.990 1.00 96.75 100 ASN A N 1
ATOM 817 C CA . ASN A 1 100 ? -17.100 -3.719 29.396 1.00 96.75 100 ASN A CA 1
ATOM 818 C C . ASN A 1 100 ? -18.185 -2.847 30.043 1.00 96.75 100 ASN A C 1
ATOM 820 O O . ASN A 1 100 ? -18.436 -2.968 31.240 1.00 96.75 100 ASN A O 1
ATOM 824 N N . LYS A 1 101 ? -18.822 -1.952 29.280 1.00 98.19 101 LYS A N 1
ATOM 825 C CA . LYS A 1 101 ? -19.945 -1.151 29.777 1.00 98.19 101 LYS A CA 1
ATOM 826 C C . LYS A 1 101 ? -21.180 -2.025 30.023 1.00 98.19 101 LYS A C 1
ATOM 828 O O . LYS A 1 101 ? -21.745 -1.944 31.108 1.00 98.19 101 LYS A O 1
ATOM 833 N N . LYS A 1 102 ? -21.532 -2.896 29.071 1.00 98.25 102 LYS A N 1
ATOM 834 C CA . LYS A 1 102 ? -22.657 -3.839 29.207 1.00 98.25 102 LYS A CA 1
ATOM 835 C C . LYS A 1 102 ? -22.485 -4.761 30.417 1.00 98.25 102 LYS A C 1
ATOM 837 O O . LYS A 1 102 ? -23.382 -4.852 31.243 1.00 98.25 102 LYS A O 1
ATOM 842 N N . LEU A 1 103 ? -21.296 -5.346 30.586 1.00 98.06 103 LEU A N 1
ATOM 843 C CA . LEU A 1 103 ? -20.997 -6.213 31.731 1.00 98.06 103 LEU A CA 1
ATOM 844 C C . LEU A 1 103 ? -21.125 -5.482 33.077 1.00 98.06 103 LEU A C 1
ATOM 846 O O . LEU A 1 103 ? -21.604 -6.055 34.051 1.00 98.06 103 LEU A O 1
ATOM 850 N N . LYS A 1 104 ? -20.727 -4.205 33.154 1.00 97.69 104 LYS A N 1
ATOM 851 C CA . LYS A 1 104 ? -20.895 -3.406 34.379 1.00 97.69 104 LYS A CA 1
ATOM 852 C C . LYS A 1 104 ? -22.366 -3.170 34.715 1.00 97.69 104 LYS A C 1
ATOM 854 O O . LYS A 1 104 ? -22.749 -3.349 35.868 1.00 97.69 104 LYS A O 1
ATOM 859 N N . GLU A 1 105 ? -23.171 -2.813 33.719 1.00 98.12 105 GLU A N 1
ATOM 860 C CA . GLU A 1 105 ? -24.616 -2.615 33.881 1.00 98.12 105 GLU A CA 1
ATOM 861 C C . GLU A 1 105 ? -25.310 -3.919 34.314 1.00 98.12 105 GLU A C 1
ATOM 863 O O . GLU A 1 105 ? -26.144 -3.906 35.219 1.00 98.12 105 GLU A O 1
ATOM 868 N N . GLU A 1 106 ? -24.911 -5.065 33.754 1.00 97.88 106 GLU A N 1
ATOM 869 C CA . GLU A 1 106 ? -25.415 -6.386 34.155 1.00 97.88 106 GLU A CA 1
ATOM 870 C C . GLU A 1 106 ? -25.049 -6.742 35.602 1.00 97.88 106 GLU A C 1
ATOM 872 O O . GLU A 1 106 ? -25.905 -7.203 36.361 1.00 97.88 106 GLU A O 1
ATOM 877 N N . VAL A 1 107 ? -23.806 -6.484 36.023 1.00 97.38 107 VAL A N 1
ATOM 878 C CA . VAL A 1 107 ? -23.363 -6.718 37.407 1.00 97.38 107 VAL A CA 1
ATOM 879 C C . VAL A 1 107 ? -24.124 -5.823 38.393 1.00 97.38 107 VAL A C 1
ATOM 881 O O . VAL A 1 107 ? -24.515 -6.281 39.468 1.00 97.38 107 VAL A O 1
ATOM 884 N N . GLU A 1 108 ? -24.377 -4.558 38.055 1.00 97.25 108 GLU A N 1
ATOM 885 C CA . GLU A 1 108 ? -25.180 -3.647 38.886 1.00 97.25 108 GLU A CA 1
ATOM 886 C C . GLU A 1 108 ? -26.659 -4.073 38.954 1.00 97.25 108 GLU A C 1
ATOM 888 O O . GLU A 1 108 ? -27.268 -4.072 40.034 1.00 97.25 108 GLU A O 1
ATOM 893 N N . ALA A 1 109 ? -27.226 -4.536 37.837 1.00 96.69 109 ALA A N 1
ATOM 894 C CA . ALA A 1 109 ? -28.569 -5.109 37.790 1.00 96.69 109 ALA A CA 1
ATOM 895 C C . ALA A 1 109 ? -28.684 -6.399 38.628 1.00 96.69 109 ALA A C 1
ATOM 897 O O . ALA A 1 109 ? -29.683 -6.612 39.313 1.00 96.69 109 ALA A O 1
ATOM 898 N N . GLN A 1 110 ? -27.660 -7.255 38.640 1.00 95.19 110 GLN A N 1
ATOM 899 C CA . GLN A 1 110 ? -27.636 -8.447 39.495 1.00 95.19 110 GLN A CA 1
ATOM 900 C C . GLN A 1 110 ? -27.495 -8.092 40.981 1.00 95.19 110 GLN A C 1
ATOM 902 O O . GLN A 1 110 ? -28.191 -8.666 41.819 1.00 95.19 110 GLN A O 1
ATOM 907 N N . LYS A 1 111 ? -26.659 -7.103 41.325 1.00 95.81 111 LYS A N 1
ATOM 908 C CA . LYS A 1 111 ? -26.513 -6.622 42.711 1.00 95.81 111 LYS A CA 1
ATOM 909 C C . LYS A 1 111 ? -27.830 -6.088 43.277 1.00 95.81 111 LYS A C 1
ATOM 911 O O . LYS A 1 111 ? -28.167 -6.389 44.422 1.00 95.81 111 LYS A O 1
ATOM 916 N N . SER A 1 112 ? -28.585 -5.325 42.487 1.00 94.06 112 SER A N 1
ATOM 917 C CA . SER A 1 112 ? -29.894 -4.805 42.907 1.00 94.06 112 SER A CA 1
ATOM 918 C C . SER A 1 112 ? -30.945 -5.912 43.069 1.00 94.06 112 SER A C 1
ATOM 920 O O . SER A 1 112 ? -31.646 -5.925 44.082 1.00 94.06 112 SER A O 1
ATOM 922 N N . LYS A 1 113 ? -30.995 -6.897 42.158 1.00 93.56 113 LYS A N 1
ATOM 923 C CA . LYS A 1 113 ? -31.861 -8.087 42.297 1.00 93.56 113 LYS A CA 1
ATOM 924 C C . LYS A 1 113 ? -31.544 -8.898 43.559 1.00 93.56 113 LYS A C 1
ATOM 926 O O . LYS A 1 113 ? -32.454 -9.235 44.314 1.00 93.56 113 LYS A O 1
ATOM 931 N N . ASN A 1 114 ? -30.263 -9.147 43.835 1.00 92.50 114 ASN A N 1
ATOM 932 C CA . ASN A 1 114 ? -29.835 -9.896 45.022 1.00 92.50 114 ASN A CA 1
ATOM 933 C C . ASN A 1 114 ? -30.166 -9.155 46.327 1.00 92.50 114 ASN A C 1
ATOM 935 O O . ASN A 1 114 ? -30.571 -9.782 47.305 1.00 92.50 114 ASN A O 1
ATOM 939 N N . LYS A 1 115 ? -30.059 -7.818 46.342 1.00 90.69 115 LYS A N 1
ATOM 940 C CA . LYS A 1 115 ? -30.456 -7.004 47.500 1.00 90.69 115 LYS A CA 1
ATOM 941 C C . LYS A 1 115 ? -31.955 -7.128 47.801 1.00 90.69 115 LYS A C 1
ATOM 943 O O . LYS A 1 115 ? -32.317 -7.246 48.965 1.00 90.69 115 LYS A O 1
ATOM 948 N N . ALA A 1 116 ? -32.813 -7.138 46.779 1.00 82.44 116 ALA A N 1
ATOM 949 C CA . ALA A 1 116 ? -34.259 -7.298 46.957 1.00 82.44 116 ALA A CA 1
ATOM 950 C C . ALA A 1 116 ? -34.642 -8.708 47.444 1.00 82.44 116 ALA A C 1
ATOM 952 O O . ALA A 1 116 ? -35.445 -8.841 48.367 1.00 82.44 116 ALA A O 1
ATOM 953 N N . ALA A 1 117 ? -34.026 -9.753 46.882 1.00 83.25 117 ALA A N 1
ATOM 954 C CA . ALA A 1 117 ? -34.282 -11.137 47.285 1.00 83.25 117 ALA A CA 1
ATOM 955 C C . ALA A 1 117 ? -33.916 -11.403 48.756 1.00 83.25 117 ALA A C 1
ATOM 957 O O . ALA A 1 117 ? -34.623 -12.137 49.445 1.00 83.25 117 ALA A O 1
ATOM 958 N N . ASN A 1 118 ? -32.843 -10.782 49.258 1.00 77.25 118 ASN A N 1
ATOM 959 C CA . ASN A 1 118 ? -32.404 -10.991 50.638 1.00 77.25 118 ASN A CA 1
ATOM 960 C C . ASN A 1 118 ? -33.325 -10.312 51.675 1.00 77.25 118 ASN A C 1
ATOM 962 O O . ASN A 1 118 ? -33.449 -10.797 52.793 1.00 77.25 118 ASN A O 1
ATOM 966 N N . VAL A 1 119 ? -34.022 -9.229 51.308 1.00 75.12 119 VAL A N 1
ATOM 967 C CA . VAL A 1 119 ? -34.977 -8.545 52.205 1.00 75.12 119 VAL A CA 1
ATOM 968 C C . VAL A 1 119 ? -36.262 -9.362 52.403 1.00 75.12 119 VAL A C 1
ATOM 970 O O . VAL A 1 119 ? -36.846 -9.325 53.482 1.00 75.12 119 VAL A O 1
ATOM 973 N N . MET A 1 120 ? -36.686 -10.154 51.412 1.00 63.91 120 MET A N 1
ATOM 974 C CA . MET A 1 120 ? -37.916 -10.956 51.512 1.00 63.91 120 MET A CA 1
ATOM 975 C C . MET A 1 120 ? -37.775 -12.256 52.321 1.00 63.91 120 MET A C 1
ATOM 977 O O . MET A 1 120 ? -38.785 -12.874 52.636 1.00 63.91 120 MET A O 1
ATOM 981 N N . LYS A 1 121 ? -36.559 -12.674 52.701 1.00 59.84 121 LYS A N 1
ATOM 982 C CA . LYS A 1 121 ? -36.334 -13.895 53.502 1.00 59.84 121 LYS A CA 1
ATOM 983 C C . LYS A 1 121 ? -36.343 -13.685 55.025 1.00 59.84 121 LYS A C 1
ATOM 985 O O . LYS A 1 121 ? -36.153 -14.652 55.750 1.00 59.84 121 LYS A O 1
ATOM 990 N N . VAL A 1 122 ? -36.567 -12.461 55.517 1.00 57.31 122 VAL A N 1
ATOM 991 C CA . VAL A 1 122 ? -36.500 -12.129 56.962 1.00 57.31 122 VAL A CA 1
ATOM 992 C C . VAL A 1 122 ? -37.880 -12.103 57.647 1.00 57.31 122 VAL A C 1
ATOM 994 O O . VAL A 1 122 ? -37.977 -11.878 58.847 1.00 57.31 122 VAL A O 1
ATOM 997 N N . GLY A 1 123 ? -38.971 -12.370 56.929 1.00 54.16 123 GLY A N 1
ATOM 998 C CA . GLY A 1 123 ? -40.312 -12.405 57.514 1.00 54.16 123 GLY A CA 1
ATOM 999 C C . GLY A 1 123 ? -40.964 -13.761 57.326 1.00 54.16 123 GLY A C 1
ATOM 1000 O O . GLY A 1 123 ? -41.568 -13.964 56.282 1.00 54.16 123 GLY A O 1
ATOM 1001 N N . VAL A 1 124 ? -40.810 -14.658 58.302 1.00 52.06 124 VAL A N 1
ATOM 1002 C CA . VAL A 1 124 ? -41.762 -15.693 58.757 1.00 52.06 124 VAL A CA 1
ATOM 1003 C C . VAL A 1 124 ? -40.978 -16.633 59.683 1.00 52.06 124 VAL A C 1
ATOM 1005 O O . VAL A 1 124 ? -39.936 -17.162 59.313 1.00 52.06 124 VAL A O 1
ATOM 1008 N N . ASP A 1 125 ? -41.498 -16.772 60.900 1.00 46.00 125 ASP A N 1
ATOM 1009 C CA . ASP A 1 125 ? -41.082 -17.654 61.995 1.00 46.00 125 ASP A CA 1
ATOM 1010 C C . ASP A 1 125 ? -39.916 -17.182 62.875 1.00 46.00 125 ASP A C 1
ATOM 1012 O O . ASP A 1 125 ? -38.741 -17.502 62.701 1.00 46.00 125 ASP A O 1
ATOM 1016 N N . GLY A 1 126 ? -40.306 -16.437 63.915 1.00 51.53 126 GLY A N 1
ATOM 1017 C CA . GLY A 1 126 ? -39.493 -16.111 65.079 1.00 51.53 126 GLY A CA 1
ATOM 1018 C C . GLY A 1 126 ? -39.137 -17.348 65.901 1.00 51.53 126 GLY A C 1
ATOM 1019 O O . GLY A 1 126 ? -39.693 -17.573 66.971 1.00 51.53 126 GLY A O 1
ATOM 1020 N N . SER A 1 127 ? -38.166 -18.117 65.419 1.00 53.97 127 SER A N 1
ATOM 1021 C CA . SER A 1 127 ? -37.349 -18.988 66.259 1.00 53.97 127 SER A CA 1
ATOM 1022 C C . SER A 1 127 ? -35.980 -18.342 66.421 1.00 53.97 127 SER A C 1
ATOM 1024 O O . SER A 1 127 ? -35.234 -18.180 65.458 1.00 53.97 127 SER A O 1
ATOM 1026 N N . GLN A 1 128 ? -35.678 -17.931 67.652 1.00 52.44 128 GLN A N 1
ATOM 1027 C CA . GLN A 1 128 ? -34.352 -17.500 68.081 1.00 52.44 128 GLN A CA 1
ATOM 1028 C C . GLN A 1 128 ? -33.374 -18.665 67.892 1.00 52.44 128 GLN A C 1
ATOM 1030 O O . GLN A 1 128 ? -33.216 -19.506 68.772 1.00 52.44 128 GLN A O 1
ATOM 1035 N N . VAL A 1 129 ? -32.737 -18.741 66.727 1.00 51.25 129 VAL A N 1
ATOM 1036 C CA . VAL A 1 129 ? -31.577 -19.604 66.521 1.00 51.25 129 VAL A CA 1
ATOM 1037 C C . VAL A 1 129 ? -30.357 -18.767 66.871 1.00 51.25 129 VAL A C 1
ATOM 1039 O O . VAL A 1 129 ? -30.109 -17.733 66.250 1.00 51.25 129 VAL A O 1
ATOM 1042 N N . ASN A 1 130 ? -29.648 -19.192 67.917 1.00 48.50 130 ASN A N 1
ATOM 1043 C CA . ASN A 1 130 ? -28.361 -18.639 68.316 1.00 48.50 130 ASN A CA 1
ATOM 1044 C C . ASN A 1 130 ? -27.456 -18.510 67.087 1.00 48.50 130 ASN A C 1
ATOM 1046 O O . ASN A 1 130 ? -27.198 -19.485 66.382 1.00 48.50 130 ASN A O 1
ATOM 1050 N N . VAL A 1 131 ? -27.003 -17.285 66.836 1.00 50.53 131 VAL A N 1
ATOM 1051 C CA . VAL A 1 131 ? -25.982 -16.976 65.840 1.00 50.53 131 VAL A CA 1
ATOM 1052 C C . VAL A 1 131 ? -24.661 -17.477 66.415 1.00 50.53 131 VAL A C 1
ATOM 1054 O O . VAL A 1 131 ? -23.994 -16.764 67.155 1.00 50.53 131 VAL A O 1
ATOM 1057 N N . GLU A 1 132 ? -24.326 -18.736 66.144 1.00 51.69 132 GLU A N 1
ATOM 1058 C CA . GLU A 1 132 ? -22.949 -19.203 66.271 1.00 51.69 132 GLU A CA 1
ATOM 1059 C C . GLU A 1 132 ? -22.110 -18.479 65.212 1.00 51.69 132 GLU A C 1
ATOM 1061 O O . GLU A 1 132 ? -22.440 -18.478 64.021 1.00 51.69 132 GLU A O 1
ATOM 1066 N N . ASP A 1 133 ? -21.054 -17.817 65.684 1.00 50.03 133 ASP A N 1
ATOM 1067 C CA . ASP A 1 133 ? -20.050 -17.103 64.906 1.00 50.03 133 ASP A CA 1
ATOM 1068 C C . ASP A 1 133 ? -19.468 -18.008 63.810 1.00 50.03 133 ASP A C 1
ATOM 1070 O O . ASP A 1 133 ? -18.550 -18.799 64.023 1.00 50.03 133 ASP A O 1
ATOM 1074 N N . ASN A 1 134 ? -20.032 -17.919 62.605 1.00 51.16 134 ASN A N 1
ATOM 1075 C CA . ASN A 1 134 ? -19.578 -18.707 61.471 1.00 51.16 134 ASN A CA 1
ATOM 1076 C C . ASN A 1 134 ? -18.345 -18.041 60.838 1.00 51.16 134 ASN A C 1
ATOM 1078 O O . ASN A 1 134 ? -18.436 -17.220 59.920 1.00 51.16 134 ASN A O 1
ATOM 1082 N N . ASP A 1 135 ? -17.182 -18.441 61.347 1.00 54.62 135 ASP A N 1
ATOM 1083 C CA . ASP A 1 135 ? -15.815 -18.057 60.965 1.00 54.62 135 ASP A CA 1
ATOM 1084 C C . ASP A 1 135 ? -15.425 -18.449 59.512 1.00 54.62 135 ASP A C 1
ATOM 1086 O O . ASP A 1 135 ? -14.284 -18.315 59.071 1.00 54.62 135 ASP A O 1
ATOM 1090 N N . GLN A 1 136 ? -16.373 -18.931 58.697 1.00 54.50 136 GLN A N 1
ATOM 1091 C CA . GLN A 1 136 ? -16.119 -19.359 57.314 1.00 54.50 136 GLN A CA 1
ATOM 1092 C C . GLN A 1 136 ? -16.117 -18.223 56.275 1.00 54.50 136 GLN A C 1
ATOM 1094 O O . GLN A 1 136 ? -15.724 -18.446 55.128 1.00 54.50 136 GLN A O 1
ATOM 1099 N N . ASN A 1 137 ? -16.487 -16.990 56.641 1.00 49.66 137 ASN A N 1
ATOM 1100 C CA . ASN A 1 137 ? -16.546 -15.864 55.694 1.00 49.66 137 ASN A CA 1
ATOM 1101 C C . ASN A 1 137 ? -15.195 -15.138 55.477 1.00 49.66 137 ASN A C 1
ATOM 1103 O O . ASN A 1 137 ? -15.127 -14.172 54.715 1.00 49.66 137 ASN A O 1
ATOM 1107 N N . GLN A 1 138 ? -14.102 -15.587 56.109 1.00 53.84 138 GLN A N 1
ATOM 1108 C CA . GLN A 1 138 ? -12.761 -15.033 55.855 1.00 53.84 138 GLN A CA 1
ATOM 1109 C C . GLN A 1 138 ? -12.057 -15.679 54.646 1.00 53.84 138 GLN A C 1
ATOM 1111 O O . GLN A 1 138 ? -11.358 -14.984 53.910 1.00 53.84 138 GLN A O 1
ATOM 1116 N N . LYS A 1 139 ? -12.325 -16.957 54.331 1.00 53.62 139 LYS A N 1
ATOM 1117 C CA . LYS A 1 139 ? -11.667 -17.660 53.206 1.00 53.62 139 LYS A CA 1
ATOM 1118 C C . LYS A 1 139 ? -12.062 -17.152 51.812 1.00 53.62 139 LYS A C 1
ATOM 1120 O O . LYS A 1 139 ? -11.297 -17.302 50.864 1.00 53.62 139 LYS A O 1
ATOM 1125 N N . GLY A 1 140 ? -13.232 -16.524 51.671 1.00 51.41 140 GLY A N 1
ATOM 1126 C CA . GLY A 1 140 ? -13.690 -15.968 50.390 1.00 51.41 140 GLY A CA 1
ATOM 1127 C C . GLY A 1 140 ? -13.006 -14.654 49.989 1.00 51.41 140 GLY A C 1
ATOM 1128 O O . GLY A 1 140 ? -12.945 -14.337 48.801 1.00 51.41 140 GLY A O 1
ATOM 1129 N N . LYS A 1 141 ? -12.467 -13.889 50.951 1.00 53.56 141 LYS A N 1
ATOM 1130 C CA . LYS A 1 141 ? -11.774 -12.621 50.662 1.00 53.56 141 LYS A CA 1
ATOM 1131 C C . LYS A 1 141 ? -10.361 -12.834 50.114 1.00 53.56 141 LYS A C 1
ATOM 1133 O O . LYS A 1 141 ? -9.968 -12.110 49.204 1.00 53.56 141 LYS A O 1
ATOM 1138 N N . GLU A 1 142 ? -9.651 -13.866 50.568 1.00 56.28 142 GLU A N 1
ATOM 1139 C CA . GLU A 1 142 ? -8.281 -14.151 50.109 1.00 56.28 142 GLU A CA 1
ATOM 1140 C C . GLU A 1 142 ? -8.227 -14.613 48.641 1.00 56.28 142 GLU A C 1
ATOM 1142 O O . GLU A 1 142 ? -7.333 -14.211 47.896 1.00 56.28 142 GLU A O 1
ATOM 1147 N N . GLN A 1 143 ? -9.218 -15.382 48.166 1.00 58.19 143 GLN A N 1
ATOM 1148 C CA . GLN A 1 143 ? -9.283 -15.777 46.748 1.00 58.19 143 GLN A CA 1
ATOM 1149 C C . GLN A 1 143 ? -9.654 -14.613 45.814 1.00 58.19 143 GLN A C 1
ATOM 1151 O O . GLN A 1 143 ? -9.203 -14.572 44.667 1.00 58.19 143 GLN A O 1
ATOM 1156 N N . ALA A 1 144 ? -10.442 -13.645 46.292 1.00 58.19 144 ALA A N 1
ATOM 1157 C CA . ALA A 1 144 ? -10.771 -12.449 45.521 1.00 58.19 144 ALA A CA 1
ATOM 1158 C C . ALA A 1 144 ? -9.571 -11.491 45.406 1.00 58.19 144 ALA A C 1
ATOM 1160 O O . ALA A 1 144 ? -9.364 -10.909 44.341 1.00 58.19 144 ALA A O 1
ATOM 1161 N N . GLU A 1 145 ? -8.747 -11.363 46.451 1.00 59.47 145 GLU A N 1
ATOM 1162 C CA . GLU A 1 145 ? -7.520 -10.554 46.403 1.00 59.47 145 GLU A CA 1
ATOM 1163 C C . GLU A 1 145 ? -6.434 -11.185 45.516 1.00 59.47 145 GLU A C 1
ATOM 1165 O O . GLU A 1 145 ? -5.801 -10.469 44.737 1.00 59.47 145 GLU A O 1
ATOM 1170 N N . GLN A 1 146 ? -6.299 -12.519 45.504 1.00 59.41 146 GLN A N 1
ATOM 1171 C CA . GLN A 1 146 ? -5.357 -13.205 44.606 1.00 59.41 146 GLN A CA 1
ATOM 1172 C C . GLN A 1 146 ? -5.699 -13.028 43.114 1.00 59.41 146 GLN A C 1
ATOM 1174 O O . GLN A 1 146 ? -4.792 -12.908 42.289 1.00 59.41 146 GLN A O 1
ATOM 1179 N N . MET A 1 147 ? -6.982 -12.939 42.737 1.00 56.38 147 MET A N 1
ATOM 1180 C CA . MET A 1 147 ? -7.359 -12.663 41.339 1.00 56.38 147 MET A CA 1
ATOM 1181 C C . MET A 1 147 ? -7.153 -11.198 40.924 1.00 56.38 147 MET A C 1
ATOM 1183 O O . MET A 1 147 ? -6.873 -10.932 39.751 1.00 56.38 147 MET A O 1
ATOM 1187 N N . VAL A 1 148 ? -7.235 -10.241 41.855 1.00 60.00 148 VAL A N 1
ATOM 1188 C CA . VAL A 1 148 ? -6.936 -8.829 41.558 1.00 60.00 148 VAL A CA 1
ATOM 1189 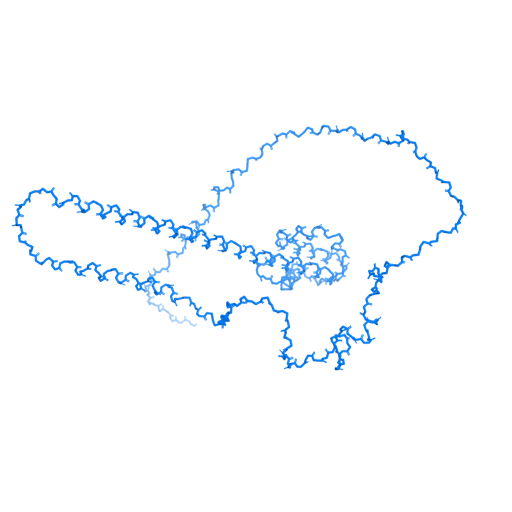C C . VAL A 1 148 ? -5.447 -8.642 41.260 1.00 60.00 148 VAL A C 1
ATOM 1191 O O . VAL A 1 148 ? -5.113 -7.887 40.344 1.00 60.00 148 VAL A O 1
ATOM 1194 N N . ASP A 1 149 ? -4.560 -9.369 41.944 1.00 56.09 149 ASP A N 1
ATOM 1195 C CA . ASP A 1 149 ? -3.115 -9.292 41.699 1.00 56.09 149 ASP A CA 1
ATOM 1196 C C . ASP A 1 149 ? -2.685 -9.919 40.365 1.00 56.09 149 ASP A C 1
ATOM 1198 O O . ASP A 1 149 ? -1.829 -9.352 39.684 1.00 56.09 149 ASP A O 1
ATOM 1202 N N . VAL A 1 150 ? -3.334 -10.995 39.901 1.00 62.28 150 VAL A N 1
ATOM 1203 C CA . VAL A 1 150 ? -3.060 -11.575 38.568 1.00 62.28 150 VAL A CA 1
ATOM 1204 C C . VAL A 1 150 ? -3.436 -10.600 37.443 1.00 62.28 150 VAL A C 1
ATOM 1206 O O . VAL A 1 150 ? -2.676 -10.417 36.489 1.00 62.28 150 VAL A O 1
ATOM 1209 N N . VAL A 1 151 ? -4.567 -9.897 37.570 1.00 63.16 151 VAL A N 1
ATOM 1210 C CA . VAL A 1 151 ? -4.979 -8.869 36.596 1.00 63.16 151 VAL A CA 1
ATOM 1211 C C . VAL A 1 151 ? -4.054 -7.647 36.654 1.00 63.16 151 VAL A C 1
ATOM 1213 O O . VAL A 1 151 ? -3.706 -7.082 35.614 1.00 63.16 151 VAL A O 1
ATOM 1216 N N . LYS A 1 152 ? -3.586 -7.260 37.848 1.00 62.91 152 LYS A N 1
ATOM 1217 C CA . LYS A 1 152 ? -2.605 -6.178 38.025 1.00 62.91 152 LYS A CA 1
ATOM 1218 C C . LYS A 1 152 ? -1.254 -6.522 37.392 1.00 62.91 152 LYS A C 1
ATOM 1220 O O . LYS A 1 152 ? -0.656 -5.638 36.783 1.00 62.91 152 LYS A O 1
ATOM 1225 N N . LEU A 1 153 ? -0.815 -7.783 37.474 1.00 58.81 153 LEU A N 1
ATOM 1226 C CA . LEU A 1 153 ? 0.428 -8.274 36.865 1.00 58.81 153 LEU A CA 1
ATOM 1227 C C . LEU A 1 153 ? 0.363 -8.298 35.325 1.00 58.81 153 LEU A C 1
ATOM 1229 O O . LEU A 1 153 ? 1.344 -7.989 34.650 1.00 58.81 153 LEU A O 1
ATOM 1233 N N . LEU A 1 154 ? -0.809 -8.608 34.760 1.00 56.56 154 LEU A N 1
ATOM 1234 C CA . LEU A 1 154 ? -1.055 -8.562 33.311 1.00 56.56 154 LEU A CA 1
ATOM 1235 C C . LEU A 1 154 ? -1.140 -7.123 32.766 1.00 56.56 154 LEU A C 1
ATOM 1237 O O . LEU A 1 154 ? -0.771 -6.871 31.620 1.00 56.56 154 LEU A O 1
ATOM 1241 N N . LEU A 1 155 ? -1.567 -6.157 33.586 1.00 56.12 155 LEU A N 1
ATOM 1242 C CA . LEU A 1 155 ? -1.607 -4.734 33.222 1.00 56.12 155 LEU A CA 1
ATOM 1243 C C . LEU A 1 155 ? -0.254 -4.016 33.388 1.00 56.12 155 LEU A C 1
ATOM 1245 O O . LEU A 1 155 ? -0.035 -2.993 32.735 1.00 56.12 155 LEU A O 1
ATOM 1249 N N . THR A 1 156 ? 0.664 -4.533 34.212 1.00 56.53 156 THR A N 1
ATOM 1250 C CA . THR A 1 156 ? 2.011 -3.962 34.419 1.00 56.53 156 THR A CA 1
ATOM 1251 C C . THR A 1 156 ? 3.085 -4.518 33.481 1.00 56.53 156 THR A C 1
ATOM 1253 O O . THR A 1 156 ? 4.148 -3.911 33.377 1.00 56.53 156 THR A O 1
ATOM 1256 N N . GLN A 1 157 ? 2.808 -5.577 32.710 1.00 48.66 157 GLN A N 1
ATOM 1257 C CA . GLN A 1 157 ? 3.699 -6.066 31.640 1.00 48.66 157 GLN A CA 1
ATOM 1258 C C . GLN A 1 157 ? 3.570 -5.313 30.305 1.00 48.66 157 GLN A C 1
ATOM 1260 O O . GLN A 1 157 ? 4.081 -5.757 29.278 1.00 48.66 157 GLN A O 1
ATOM 1265 N N . ARG A 1 158 ? 2.949 -4.128 30.290 1.00 47.56 158 ARG A N 1
ATOM 1266 C CA . ARG A 1 158 ? 3.171 -3.192 29.184 1.00 47.56 158 ARG A CA 1
ATOM 1267 C C . ARG A 1 158 ? 4.574 -2.595 29.339 1.00 47.56 158 ARG A C 1
ATOM 1269 O O . ARG A 1 158 ? 4.784 -1.856 30.303 1.00 47.56 158 ARG A O 1
ATOM 1276 N N . PRO A 1 159 ? 5.528 -2.874 28.427 1.00 46.34 159 PRO A N 1
ATOM 1277 C CA . PRO A 1 159 ? 6.844 -2.258 28.489 1.00 46.34 159 PRO A CA 1
ATOM 1278 C C . PRO A 1 159 ? 6.663 -0.743 28.502 1.00 46.34 159 PRO A C 1
ATOM 1280 O O . PRO A 1 159 ? 5.932 -0.184 27.682 1.00 46.34 159 PRO A O 1
ATOM 1283 N N . ALA A 1 160 ? 7.285 -0.097 29.485 1.00 43.44 160 ALA A N 1
ATOM 1284 C CA . ALA A 1 160 ? 7.251 1.339 29.669 1.00 43.44 160 ALA A CA 1
ATOM 1285 C C . ALA A 1 160 ? 7.787 2.032 28.409 1.00 43.44 160 ALA A C 1
ATOM 1287 O O . ALA A 1 160 ? 8.988 2.259 28.262 1.00 43.44 160 ALA A O 1
ATOM 1288 N N . GLN A 1 161 ? 6.885 2.400 27.496 1.00 46.84 161 GLN A N 1
ATOM 1289 C CA . GLN A 1 161 ? 7.176 3.413 26.501 1.00 46.84 161 GLN A CA 1
ATOM 1290 C C . GLN A 1 161 ? 7.383 4.727 27.247 1.00 46.84 161 GLN A C 1
ATOM 1292 O O . GLN A 1 161 ? 6.464 5.405 27.705 1.00 46.84 161 GLN A O 1
ATOM 1297 N N . ARG A 1 162 ? 8.664 5.036 27.398 1.00 50.75 162 ARG A N 1
ATOM 1298 C CA . ARG A 1 162 ? 9.226 6.307 27.818 1.00 50.75 162 ARG A CA 1
ATOM 1299 C C . ARG A 1 162 ? 8.794 7.369 26.804 1.00 50.75 162 ARG A C 1
ATOM 1301 O O . ARG A 1 162 ? 9.485 7.627 25.829 1.00 50.75 162 ARG A O 1
ATOM 1308 N N . GLY A 1 163 ? 7.620 7.950 27.021 1.00 43.56 163 GLY A N 1
ATOM 1309 C CA . GLY A 1 163 ? 7.032 8.948 26.136 1.00 43.56 163 GLY A CA 1
ATOM 1310 C C . GLY A 1 163 ? 6.215 9.967 26.916 1.00 43.56 163 GLY A C 1
ATOM 1311 O O . GLY A 1 163 ? 5.019 9.801 27.107 1.00 43.56 163 GLY A O 1
ATOM 1312 N N . TYR A 1 164 ? 6.899 11.008 27.386 1.00 44.53 164 TYR A N 1
ATOM 1313 C CA . TYR A 1 164 ? 6.396 12.382 27.464 1.00 44.53 164 TYR A CA 1
ATOM 1314 C C . TYR A 1 164 ? 4.962 12.599 27.997 1.00 44.53 164 TYR A C 1
ATOM 1316 O O . TYR A 1 164 ? 3.986 12.732 27.260 1.00 44.53 164 TYR A O 1
ATOM 1324 N N . ARG A 1 165 ? 4.861 12.796 29.319 1.00 44.72 165 ARG A N 1
ATOM 1325 C CA . ARG A 1 165 ? 3.756 13.548 29.928 1.00 44.72 165 ARG A CA 1
ATOM 1326 C C . ARG A 1 165 ? 3.846 15.017 29.503 1.00 44.72 165 ARG A C 1
ATOM 1328 O O . ARG A 1 165 ? 4.599 15.787 30.086 1.00 44.72 165 ARG A O 1
ATOM 1335 N N . GLY A 1 166 ? 3.023 15.401 28.535 1.00 43.06 166 GLY A N 1
ATOM 1336 C CA . GLY A 1 166 ? 2.625 16.783 28.275 1.00 43.06 166 GLY A CA 1
ATOM 1337 C C . GLY A 1 166 ? 1.146 16.952 28.597 1.00 43.06 166 GLY A C 1
ATOM 1338 O O . GLY A 1 166 ? 0.296 16.895 27.718 1.00 43.06 166 GLY A O 1
ATOM 1339 N N . ASN A 1 167 ? 0.835 17.103 29.882 1.00 50.31 167 ASN A N 1
ATOM 1340 C CA . ASN A 1 167 ? -0.492 17.463 30.362 1.00 50.31 167 ASN A CA 1
ATOM 1341 C C . ASN A 1 167 ? -0.745 18.938 30.008 1.00 50.31 167 ASN A C 1
ATOM 1343 O O . ASN A 1 167 ? -0.067 19.817 30.532 1.00 50.31 167 ASN A O 1
ATOM 1347 N N . SER A 1 168 ? -1.693 19.230 29.121 1.00 45.03 168 SER A N 1
ATOM 1348 C CA . SER A 1 168 ? -2.203 20.592 28.912 1.00 45.03 168 SER A CA 1
ATOM 1349 C C . SER A 1 168 ? -3.657 20.546 28.461 1.00 45.03 168 SER A C 1
ATOM 1351 O O . SER A 1 168 ? -4.007 20.761 27.304 1.00 45.03 168 SER A O 1
ATOM 1353 N N . ARG A 1 169 ? -4.531 20.277 29.434 1.00 50.94 169 ARG A N 1
ATOM 1354 C CA . ARG A 1 169 ? -5.893 20.810 29.415 1.00 50.94 169 ARG A CA 1
ATOM 1355 C C . ARG A 1 169 ? -5.787 22.319 29.630 1.00 50.94 169 ARG A C 1
ATOM 1357 O O . ARG A 1 169 ? -5.530 22.762 30.741 1.00 50.94 169 ARG A O 1
ATOM 1364 N N . GLY A 1 170 ? -5.985 23.086 28.566 1.00 39.53 170 GLY A N 1
ATOM 1365 C CA . GLY A 1 170 ? -6.002 24.542 28.617 1.00 39.53 170 GLY A CA 1
ATOM 1366 C C . GLY A 1 170 ? -6.764 25.104 27.429 1.00 39.53 170 GLY A C 1
ATOM 1367 O O . GLY A 1 170 ? -6.207 25.299 26.355 1.00 39.53 170 GLY A O 1
ATOM 1368 N N . ARG A 1 171 ? -8.060 25.356 27.629 1.00 51.16 171 ARG A N 1
ATOM 1369 C CA . ARG A 1 171 ? -8.834 26.296 26.816 1.00 51.16 171 ARG A CA 1
ATOM 1370 C C . ARG A 1 171 ? -8.113 27.645 26.839 1.00 51.16 171 ARG A C 1
ATOM 1372 O O . ARG A 1 171 ? -8.195 28.322 27.853 1.00 51.16 171 ARG A O 1
ATOM 1379 N N . SER A 1 172 ? -7.520 28.058 25.725 1.00 38.47 172 SER A N 1
ATOM 1380 C CA . SER A 1 172 ? -7.210 29.468 25.480 1.00 38.47 172 SER A CA 1
ATOM 1381 C C . SER A 1 172 ? -7.353 29.775 23.997 1.00 38.47 172 SER A C 1
ATOM 1383 O O . SER A 1 172 ? -6.475 29.509 23.183 1.00 38.47 172 SER A O 1
ATOM 1385 N N . ARG A 1 173 ? -8.497 30.375 23.656 1.00 52.06 173 ARG A N 1
ATOM 1386 C CA . ARG A 1 173 ? -8.598 31.297 22.525 1.00 52.06 173 ARG A CA 1
ATOM 1387 C C . ARG A 1 173 ? -7.656 32.460 22.845 1.00 52.06 173 ARG A C 1
ATOM 1389 O O . ARG A 1 173 ? -8.015 33.322 23.635 1.00 52.06 173 ARG A O 1
ATOM 1396 N N . GLY A 1 174 ? -6.447 32.445 22.300 1.00 41.66 174 GLY A N 1
ATOM 1397 C CA . GLY A 1 174 ? -5.437 33.455 22.595 1.00 41.66 174 GLY A CA 1
ATOM 1398 C C . GLY A 1 174 ? -4.524 33.655 21.402 1.00 41.66 174 GLY A C 1
ATOM 1399 O O . GLY A 1 174 ? -3.616 32.867 21.165 1.00 41.66 174 GLY A O 1
ATOM 1400 N N . ARG A 1 175 ? -4.801 34.709 20.633 1.00 52.53 175 ARG A N 1
ATOM 1401 C CA . ARG A 1 175 ? -3.837 35.301 19.708 1.00 52.53 175 ARG A CA 1
ATOM 1402 C C . ARG A 1 175 ? -2.640 35.797 20.529 1.00 52.53 175 ARG A C 1
ATOM 1404 O O . ARG A 1 175 ? -2.851 36.536 21.482 1.00 52.53 175 ARG A O 1
ATOM 1411 N N . GLY A 1 176 ? -1.426 35.464 20.096 1.00 49.72 176 GLY A N 1
ATOM 1412 C CA . GLY A 1 176 ? -0.203 36.179 20.474 1.00 49.72 176 GLY A CA 1
ATOM 1413 C C . GLY A 1 176 ? 0.657 35.509 21.548 1.00 49.72 176 GLY A C 1
ATOM 1414 O O . GLY A 1 176 ? 0.284 35.498 22.711 1.00 49.72 176 GLY A O 1
ATOM 1415 N N . PHE A 1 177 ? 1.821 35.002 21.127 1.00 43.22 177 PHE A N 1
ATOM 1416 C CA . PHE A 1 177 ? 3.108 34.959 21.851 1.00 43.22 177 PHE A CA 1
ATOM 1417 C C . PHE A 1 177 ? 4.107 34.273 20.890 1.00 43.22 177 PHE A C 1
ATOM 1419 O O . PHE A 1 177 ? 3.971 33.088 20.609 1.00 43.22 177 PHE A O 1
ATOM 1426 N N . GLN A 1 178 ? 4.956 34.965 20.118 1.00 52.78 178 GLN A N 1
ATOM 1427 C CA . GLN A 1 178 ? 6.196 35.630 20.549 1.00 52.78 178 GLN A CA 1
ATOM 1428 C C . GLN A 1 178 ? 6.897 34.881 21.682 1.00 52.78 178 GLN A C 1
ATOM 1430 O O . GLN A 1 178 ? 6.569 35.061 22.842 1.00 52.78 178 GLN A O 1
ATOM 1435 N N . GLY A 1 179 ? 7.877 34.045 21.344 1.00 45.88 179 GLY A N 1
ATOM 1436 C CA . GLY A 1 179 ? 8.695 33.395 22.361 1.00 45.88 179 GLY A CA 1
ATOM 1437 C C . GLY A 1 179 ? 9.580 32.286 21.821 1.00 45.88 179 GLY A C 1
ATOM 1438 O O . GLY A 1 179 ? 9.224 31.119 21.897 1.00 45.88 179 GLY A O 1
ATOM 1439 N N . GLN A 1 180 ? 10.747 32.682 21.315 1.00 51.53 180 GLN A N 1
ATOM 1440 C CA . GLN A 1 180 ? 12.007 31.955 21.495 1.00 51.53 180 GLN A CA 1
ATOM 1441 C C . GLN A 1 180 ? 12.037 30.483 21.048 1.00 51.53 180 GLN A C 1
ATOM 1443 O O . GLN A 1 180 ? 11.959 29.549 21.842 1.00 51.53 180 GLN A O 1
ATOM 1448 N N . ARG A 1 181 ? 12.342 30.277 19.765 1.00 47.00 181 ARG A N 1
ATOM 1449 C CA . ARG A 1 181 ? 13.187 29.149 19.353 1.00 47.00 181 ARG A CA 1
ATOM 1450 C C . ARG A 1 181 ? 14.496 29.701 18.808 1.00 47.00 181 ARG A C 1
ATOM 1452 O O . ARG A 1 181 ? 14.704 29.765 17.605 1.00 47.00 181 ARG A O 1
ATOM 1459 N N . GLY A 1 182 ? 15.364 30.125 19.724 1.00 49.03 182 GLY A N 1
ATOM 1460 C CA . GLY A 1 182 ? 16.775 30.343 19.426 1.00 49.03 182 GLY A CA 1
ATOM 1461 C C . GLY A 1 182 ? 17.420 28.991 19.157 1.00 49.03 182 GLY A C 1
ATOM 1462 O O . GLY A 1 182 ? 17.816 28.297 20.087 1.00 49.03 182 GLY A O 1
ATOM 1463 N N . ASN A 1 183 ? 17.443 28.568 17.896 1.00 48.59 183 ASN A N 1
ATOM 1464 C CA . ASN A 1 183 ? 18.112 27.335 17.511 1.00 48.59 183 ASN A CA 1
ATOM 1465 C C . ASN A 1 183 ? 18.531 27.401 16.042 1.00 48.59 183 ASN A C 1
ATOM 1467 O O . ASN A 1 183 ? 17.743 27.021 15.195 1.00 48.59 183 ASN A O 1
ATOM 1471 N N . ARG A 1 184 ? 19.734 27.910 15.735 1.00 50.72 184 ARG A N 1
ATOM 1472 C CA . ARG A 1 184 ? 20.449 27.786 14.437 1.00 50.72 184 ARG A CA 1
ATOM 1473 C C . ARG A 1 184 ? 19.656 28.065 13.129 1.00 50.72 184 ARG A C 1
ATOM 1475 O O . ARG A 1 184 ? 20.158 27.748 12.058 1.00 50.72 184 ARG A O 1
ATOM 1482 N N . GLN A 1 185 ? 18.459 28.654 13.192 1.00 60.69 185 GLN A N 1
ATOM 1483 C CA . GLN A 1 185 ? 17.451 28.655 12.116 1.00 60.69 185 GLN A CA 1
ATOM 1484 C C . GLN A 1 185 ? 17.123 30.050 11.558 1.00 60.69 185 GLN A C 1
ATOM 1486 O O . GLN A 1 185 ? 16.257 30.159 10.698 1.00 60.69 185 GLN A O 1
ATOM 1491 N N . ASP A 1 186 ? 17.834 31.107 11.963 1.00 69.19 186 ASP A N 1
ATOM 1492 C CA . ASP A 1 186 ? 17.641 32.463 11.409 1.00 69.19 186 ASP A CA 1
ATOM 1493 C C . ASP A 1 186 ? 18.306 32.658 10.033 1.00 69.19 186 ASP A C 1
ATOM 1495 O O . ASP A 1 186 ? 18.561 33.787 9.617 1.00 69.19 186 ASP A O 1
ATOM 1499 N N . GLN A 1 187 ? 18.618 31.570 9.324 1.00 86.12 187 GLN A N 1
ATOM 1500 C CA . GLN A 1 187 ? 18.957 31.629 7.908 1.00 86.12 187 GLN A CA 1
ATOM 1501 C C . GLN A 1 187 ? 17.666 31.547 7.104 1.00 86.12 187 GLN A C 1
ATOM 1503 O O . GLN A 1 187 ? 16.875 30.615 7.255 1.00 86.12 187 GLN A O 1
ATOM 1508 N N . CYS A 1 188 ? 17.466 32.504 6.208 1.00 84.44 188 CYS A N 1
ATOM 1509 C CA . CYS A 1 188 ? 16.416 32.425 5.211 1.00 84.44 188 CYS A CA 1
ATOM 1510 C C . CYS A 1 188 ? 16.562 31.119 4.413 1.00 84.44 188 CYS A C 1
ATOM 1512 O O . CYS A 1 188 ? 17.547 30.939 3.712 1.00 84.44 188 CYS A O 1
ATOM 1514 N N . TRP A 1 189 ? 15.586 30.211 4.462 1.00 86.94 189 TRP A N 1
ATOM 1515 C CA . TRP A 1 189 ? 15.652 28.927 3.741 1.00 86.94 189 TRP A CA 1
ATOM 1516 C C . TRP A 1 189 ? 15.693 29.056 2.205 1.00 86.94 189 TRP A C 1
ATOM 1518 O O . TRP A 1 189 ? 15.887 28.057 1.525 1.00 86.94 189 TRP A O 1
ATOM 1528 N N . ILE A 1 190 ? 15.512 30.264 1.651 1.00 86.38 190 ILE A N 1
ATOM 1529 C CA . ILE A 1 190 ? 15.596 30.525 0.204 1.00 86.38 190 ILE A CA 1
ATOM 1530 C C . ILE A 1 190 ? 17.014 30.935 -0.211 1.00 86.38 190 ILE A C 1
ATOM 1532 O O . ILE A 1 190 ? 17.507 30.463 -1.229 1.00 86.38 190 ILE A O 1
ATOM 1536 N N . CYS A 1 191 ? 17.678 31.819 0.543 1.00 89.69 191 CYS A N 1
ATOM 1537 C CA . CYS A 1 191 ? 19.004 32.346 0.176 1.00 89.69 191 CYS A CA 1
ATOM 1538 C C . CYS A 1 191 ? 20.123 32.024 1.178 1.00 89.69 191 CYS A C 1
ATOM 1540 O O . CYS A 1 191 ? 21.265 32.422 0.969 1.00 89.69 191 CYS A O 1
ATOM 1542 N N . HIS A 1 192 ? 19.786 31.354 2.276 1.00 87.50 192 HIS A N 1
ATOM 1543 C CA . HIS A 1 192 ? 20.644 30.992 3.407 1.00 87.50 192 HIS A CA 1
ATOM 1544 C C . HIS A 1 192 ? 21.353 32.171 4.099 1.00 87.50 192 HIS A C 1
ATOM 1546 O O . HIS A 1 192 ? 22.244 31.967 4.921 1.00 87.50 192 HIS A O 1
ATOM 1552 N N . GLN A 1 193 ? 20.954 33.415 3.818 1.00 88.31 193 GLN A N 1
ATOM 1553 C CA . GLN A 1 193 ? 21.470 34.589 4.521 1.00 88.31 193 GLN A CA 1
ATOM 1554 C C . GLN A 1 193 ? 20.683 34.856 5.805 1.00 88.31 193 GLN A C 1
ATOM 1556 O O . GLN A 1 193 ? 19.483 34.582 5.889 1.00 88.31 193 GLN A O 1
ATOM 1561 N N . TYR A 1 194 ? 21.372 35.400 6.805 1.00 90.38 194 TYR A N 1
ATOM 1562 C CA . TYR A 1 194 ? 20.786 35.753 8.093 1.00 90.38 194 TYR A CA 1
ATOM 1563 C C . TYR A 1 194 ? 20.071 37.111 8.048 1.00 90.38 194 TYR A C 1
ATOM 1565 O O . TYR A 1 194 ? 20.318 37.931 7.164 1.00 90.38 194 TYR A O 1
ATOM 1573 N N . GLY A 1 1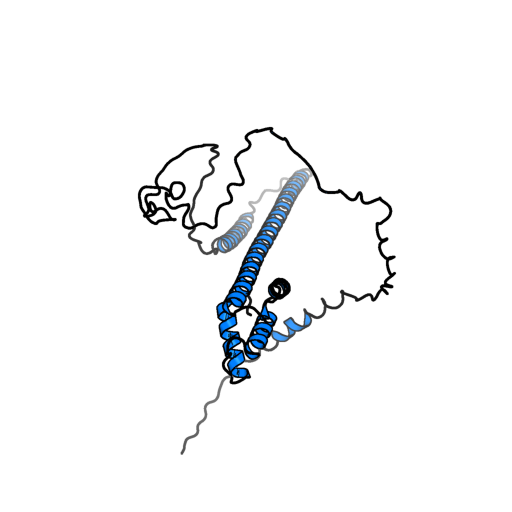95 ? 19.205 37.370 9.030 1.00 88.38 195 GLY A N 1
ATOM 1574 C CA . GLY A 1 195 ? 18.638 38.705 9.270 1.00 88.38 195 GLY A CA 1
ATOM 1575 C C . GLY A 1 195 ? 17.320 39.012 8.554 1.00 88.38 195 GLY A C 1
ATOM 1576 O O . GLY A 1 195 ? 16.809 40.119 8.687 1.00 88.38 195 GLY A O 1
ATOM 1577 N N . HIS A 1 196 ? 16.737 38.050 7.838 1.00 89.88 196 HIS A N 1
ATOM 1578 C CA . HIS A 1 196 ? 15.383 38.165 7.298 1.00 89.88 196 HIS A CA 1
ATOM 1579 C C . HIS A 1 196 ? 14.679 36.810 7.290 1.00 89.88 196 HIS A C 1
ATOM 1581 O O . HIS A 1 196 ? 15.306 35.755 7.194 1.00 89.88 196 HIS A O 1
ATOM 1587 N N . TRP A 1 197 ? 13.352 36.836 7.378 1.00 88.25 197 TRP A N 1
ATOM 1588 C CA . TRP A 1 197 ? 12.547 35.637 7.187 1.00 88.25 197 TRP A CA 1
ATOM 1589 C C . TRP A 1 197 ? 12.394 35.363 5.699 1.00 88.25 197 TRP A C 1
ATOM 1591 O O . TRP A 1 197 ? 12.367 36.281 4.884 1.00 88.25 197 TRP A O 1
ATOM 1601 N N . SER A 1 198 ? 12.217 34.101 5.324 1.00 88.25 198 SER A N 1
ATOM 1602 C CA . SER A 1 198 ? 12.100 33.734 3.909 1.00 88.25 198 SER A CA 1
ATOM 1603 C C . SER A 1 198 ? 10.944 34.390 3.179 1.00 88.25 198 SER A C 1
ATOM 1605 O O . SER A 1 198 ? 11.000 34.523 1.966 1.00 88.25 198 SER A O 1
ATOM 1607 N N . ARG A 1 199 ? 9.916 34.835 3.906 1.00 84.44 199 ARG A N 1
ATOM 1608 C CA . ARG A 1 199 ? 8.804 35.598 3.333 1.00 84.44 199 ARG A CA 1
ATOM 1609 C C . ARG A 1 199 ? 9.224 36.990 2.846 1.00 84.44 199 ARG A C 1
ATOM 1611 O O . ARG A 1 199 ? 8.605 37.499 1.920 1.00 84.44 199 ARG A O 1
ATOM 1618 N N . ASP A 1 200 ? 10.291 37.535 3.419 1.00 86.62 200 ASP A N 1
ATOM 1619 C CA . ASP A 1 200 ? 10.860 38.851 3.119 1.00 86.62 200 ASP A CA 1
ATOM 1620 C C . ASP A 1 200 ? 12.203 38.721 2.373 1.00 86.62 200 ASP A C 1
ATOM 1622 O O . ASP A 1 200 ? 13.017 39.643 2.345 1.00 86.62 200 ASP A O 1
ATOM 1626 N N . CYS A 1 201 ? 12.473 37.557 1.769 1.00 85.50 201 CYS A N 1
ATOM 1627 C CA . CYS A 1 201 ? 13.699 37.338 1.017 1.00 85.50 201 CYS A CA 1
ATOM 1628 C C . CYS A 1 201 ? 13.692 38.149 -0.280 1.00 85.50 201 CYS A C 1
ATOM 1630 O O . CYS A 1 201 ? 12.891 37.887 -1.178 1.00 85.50 201 CYS A O 1
ATOM 1632 N N . ALA A 1 202 ? 14.650 39.066 -0.432 1.00 88.00 202 ALA A N 1
ATOM 1633 C CA . ALA A 1 202 ? 14.825 39.851 -1.658 1.00 88.00 202 ALA A CA 1
ATOM 1634 C C . ALA A 1 202 ? 15.016 38.981 -2.923 1.00 88.00 202 ALA A C 1
ATOM 1636 O O . ALA A 1 202 ? 14.747 39.429 -4.035 1.00 88.00 202 ALA A O 1
ATOM 1637 N N . ASN A 1 203 ? 15.428 37.716 -2.760 1.00 83.44 203 ASN A N 1
ATOM 1638 C CA . ASN A 1 203 ? 15.659 36.766 -3.851 1.00 83.44 203 ASN A CA 1
ATOM 1639 C C . ASN A 1 203 ? 14.454 35.866 -4.191 1.00 83.44 203 ASN A C 1
ATOM 1641 O O . ASN A 1 203 ? 14.595 34.976 -5.032 1.00 83.44 203 ASN A O 1
ATOM 1645 N N . ILE A 1 204 ? 13.266 36.092 -3.608 1.00 78.25 204 ILE A N 1
ATOM 1646 C CA . ILE A 1 204 ? 12.055 35.277 -3.859 1.00 78.25 204 ILE A CA 1
ATOM 1647 C C . ILE A 1 204 ? 11.685 35.167 -5.352 1.00 78.25 204 ILE A C 1
ATOM 1649 O O . ILE A 1 204 ? 11.080 34.180 -5.763 1.00 78.25 204 ILE A O 1
ATOM 1653 N N . GLY A 1 205 ? 12.078 36.140 -6.180 1.00 70.81 205 GLY A N 1
ATOM 1654 C CA . GLY A 1 205 ? 11.787 36.154 -7.616 1.00 70.81 205 GLY A CA 1
ATOM 1655 C C . GLY A 1 205 ? 12.739 35.349 -8.509 1.00 70.81 205 GLY A C 1
ATOM 1656 O O . GLY A 1 205 ? 12.469 35.245 -9.699 1.00 70.81 205 GLY A O 1
ATOM 1657 N N . ARG A 1 206 ? 13.852 34.807 -7.988 1.00 69.19 206 ARG A N 1
ATOM 1658 C CA . ARG A 1 206 ? 14.884 34.153 -8.825 1.00 69.19 206 ARG A CA 1
ATOM 1659 C C . ARG A 1 206 ? 14.850 32.623 -8.822 1.00 69.19 206 ARG A C 1
ATOM 1661 O O . ARG A 1 206 ? 15.395 32.026 -9.740 1.00 69.19 206 ARG A O 1
ATOM 1668 N N . TYR A 1 207 ? 14.215 32.000 -7.827 1.00 63.00 207 TYR A N 1
ATOM 1669 C CA . TYR A 1 207 ? 14.284 30.543 -7.611 1.00 63.00 207 TYR A CA 1
ATOM 1670 C C . TYR A 1 207 ? 12.921 29.832 -7.594 1.00 63.00 207 TYR A C 1
ATOM 1672 O O . TYR A 1 207 ? 12.852 28.644 -7.295 1.00 63.00 207 TYR A O 1
ATOM 1680 N N . GLY A 1 208 ? 11.833 30.534 -7.921 1.00 59.41 208 GLY A N 1
ATOM 1681 C CA . GLY A 1 208 ? 10.508 29.931 -8.079 1.00 59.41 208 GLY A CA 1
ATOM 1682 C C . GLY A 1 208 ? 10.079 29.874 -9.550 1.00 59.41 208 GLY A C 1
ATOM 1683 O O . GLY A 1 208 ? 10.410 30.796 -10.298 1.00 59.41 208 GLY A O 1
ATOM 1684 N N . PRO A 1 209 ? 9.307 28.854 -9.978 1.00 55.09 209 PRO A N 1
ATOM 1685 C CA . PRO A 1 209 ? 8.567 28.942 -11.234 1.00 55.09 209 PRO A CA 1
ATOM 1686 C C . PRO A 1 209 ? 7.698 30.211 -11.200 1.00 55.09 209 PRO A C 1
ATOM 1688 O O . PRO A 1 209 ? 7.188 30.550 -10.124 1.00 55.09 209 PRO A O 1
ATOM 1691 N N . PRO A 1 210 ? 7.557 30.945 -12.321 1.00 52.94 210 PRO A N 1
ATOM 1692 C CA . PRO A 1 210 ? 6.919 32.256 -12.348 1.00 52.94 210 PRO A CA 1
ATOM 1693 C C . PRO A 1 210 ? 5.545 32.171 -11.691 1.00 52.94 210 PRO A C 1
ATOM 1695 O O . PRO A 1 210 ? 4.614 31.537 -12.189 1.00 52.94 210 PRO A O 1
ATOM 1698 N N . ARG A 1 211 ? 5.437 32.776 -10.507 1.00 53.78 211 ARG A N 1
ATOM 1699 C CA . ARG A 1 211 ? 4.199 32.811 -9.744 1.00 53.78 211 ARG A CA 1
ATOM 1700 C C . ARG A 1 211 ? 3.284 33.787 -10.471 1.00 53.78 211 ARG A C 1
ATOM 1702 O O . ARG A 1 211 ? 3.404 34.996 -10.294 1.00 53.78 211 ARG A O 1
ATOM 1709 N N . ASN A 1 212 ? 2.420 33.248 -11.331 1.00 51.59 212 ASN A N 1
ATOM 1710 C CA . ASN A 1 212 ? 1.349 33.986 -11.988 1.00 51.59 212 ASN A CA 1
ATOM 1711 C C . ASN A 1 212 ? 0.650 34.880 -10.957 1.00 51.59 212 ASN A C 1
ATOM 1713 O O . ASN A 1 212 ? 0.048 34.393 -9.998 1.00 51.59 212 ASN A O 1
ATOM 1717 N N . GLN A 1 213 ? 0.739 36.192 -11.169 1.00 58.16 213 GLN A N 1
ATOM 1718 C CA . GLN A 1 213 ? 0.135 37.262 -10.371 1.00 58.16 213 GLN A CA 1
ATOM 1719 C C . GLN A 1 213 ? -1.407 37.295 -10.502 1.00 58.16 213 GLN A C 1
ATOM 1721 O O . GLN A 1 213 ? -2.021 38.355 -10.518 1.00 58.16 213 GLN A O 1
ATOM 1726 N N . PHE A 1 214 ? -2.065 36.136 -10.599 1.00 50.25 214 PHE A N 1
ATOM 1727 C CA . PHE A 1 214 ? -3.488 36.020 -10.933 1.00 50.25 214 PHE A CA 1
ATOM 1728 C C . PHE A 1 214 ? -4.454 36.147 -9.746 1.00 50.25 214 PHE A C 1
ATOM 1730 O O . PHE A 1 214 ? -5.664 36.053 -9.928 1.00 50.25 214 PHE A O 1
ATOM 1737 N N . PHE A 1 215 ? -3.964 36.409 -8.533 1.00 48.34 215 PHE A N 1
ATOM 1738 C CA . PHE A 1 215 ? -4.824 36.660 -7.377 1.00 48.34 215 PHE A CA 1
ATOM 1739 C C . PHE A 1 215 ? -4.465 37.989 -6.720 1.00 48.34 215 PHE A C 1
ATOM 1741 O O . PHE A 1 215 ? -3.666 38.030 -5.788 1.00 48.34 215 PHE A O 1
ATOM 1748 N N . GLY A 1 216 ? -5.088 39.074 -7.193 1.00 47.78 216 GLY A N 1
ATOM 1749 C CA . GLY A 1 216 ? -5.195 40.284 -6.377 1.00 47.78 216 GLY A CA 1
ATOM 1750 C C . GLY A 1 216 ? -5.159 41.645 -7.065 1.00 47.78 216 GLY A C 1
ATOM 1751 O O . GLY A 1 216 ? -4.598 42.556 -6.475 1.00 47.78 216 GLY A O 1
ATOM 1752 N N . GLN A 1 217 ? -5.779 41.849 -8.232 1.00 48.16 217 GLN A N 1
ATOM 1753 C CA . GLN A 1 217 ? -6.233 43.196 -8.616 1.00 48.16 217 GLN A CA 1
ATOM 1754 C C . GLN A 1 217 ? -7.634 43.155 -9.237 1.00 48.16 217 GLN A C 1
ATOM 1756 O O . GLN A 1 217 ? -7.819 43.129 -10.448 1.00 48.16 217 GLN A O 1
ATOM 1761 N N . ARG A 1 218 ? -8.654 43.185 -8.370 1.00 44.69 218 ARG A N 1
ATOM 1762 C CA . ARG A 1 218 ? -9.953 43.778 -8.707 1.00 44.69 218 ARG A CA 1
ATOM 1763 C C . ARG A 1 218 ? -9.828 45.296 -8.543 1.00 44.69 218 ARG A C 1
ATOM 1765 O O . ARG A 1 218 ? -10.111 45.829 -7.476 1.00 44.69 218 ARG A O 1
ATOM 1772 N N . GLN A 1 219 ? -9.406 45.979 -9.597 1.00 48.22 219 GLN A N 1
ATOM 1773 C CA . GLN A 1 219 ? -9.743 47.382 -9.847 1.00 48.22 219 GLN A CA 1
ATOM 1774 C C . GLN A 1 219 ? -10.256 47.411 -11.290 1.00 48.22 219 GLN A C 1
ATOM 1776 O O . GLN A 1 219 ? -9.508 47.202 -12.231 1.00 48.22 219 GLN A O 1
ATOM 1781 N N . ASN A 1 220 ? -11.567 47.309 -11.493 1.00 53.69 220 ASN A N 1
ATOM 1782 C CA . ASN A 1 220 ? -12.430 48.475 -11.663 1.00 53.69 220 ASN A CA 1
ATOM 1783 C C . ASN A 1 220 ? -11.867 49.487 -12.676 1.00 53.69 220 ASN A C 1
ATOM 1785 O O . ASN A 1 220 ? -11.530 50.603 -12.299 1.00 53.69 220 ASN A O 1
ATOM 1789 N N . GLN A 1 221 ? -11.765 49.093 -13.948 1.00 43.91 221 GLN A N 1
ATOM 1790 C CA . GLN A 1 221 ? -11.785 50.034 -15.068 1.00 43.91 221 GLN A CA 1
ATOM 1791 C C . GLN A 1 221 ? -12.670 49.484 -16.185 1.00 43.91 221 GLN A C 1
ATOM 1793 O O . GLN A 1 221 ? -12.283 48.675 -17.022 1.00 43.91 221 GLN A O 1
ATOM 1798 N N . SER A 1 222 ? -13.912 49.940 -16.143 1.00 56.56 222 SER A N 1
ATOM 1799 C CA . SER A 1 222 ? -14.807 50.075 -17.276 1.00 56.56 222 SER A CA 1
ATOM 1800 C C . SER A 1 222 ? -14.147 50.938 -18.357 1.00 56.56 222 SER A C 1
ATOM 1802 O O . SER A 1 222 ? -13.932 52.126 -18.137 1.00 56.56 222 SER A O 1
ATOM 1804 N N . ARG A 1 223 ? -13.851 50.347 -19.523 1.00 44.72 223 ARG A N 1
ATOM 1805 C CA . ARG A 1 223 ? -13.771 51.025 -20.834 1.00 44.72 223 ARG A CA 1
ATOM 1806 C C . ARG A 1 223 ? -13.618 50.000 -21.967 1.00 44.72 223 ARG A C 1
ATOM 1808 O O . ARG A 1 223 ? -12.523 49.581 -22.312 1.00 44.72 223 ARG A O 1
ATOM 1815 N N . PHE A 1 224 ? -14.751 49.643 -22.565 1.00 44.53 224 PHE A N 1
ATOM 1816 C CA . PHE A 1 224 ? -14.840 49.488 -24.023 1.00 44.53 224 PHE A CA 1
ATOM 1817 C C . PHE A 1 224 ? -14.706 50.901 -24.639 1.00 44.53 224 PHE A C 1
ATOM 1819 O O . PHE A 1 224 ? -15.162 51.852 -23.993 1.00 44.53 224 PHE A O 1
ATOM 1826 N N . PRO A 1 225 ? -14.083 51.089 -25.824 1.00 48.81 225 PRO A N 1
ATOM 1827 C CA . PRO A 1 225 ? -14.788 50.755 -27.066 1.00 48.81 225 PRO A CA 1
ATOM 1828 C C . PRO A 1 225 ? -13.932 50.274 -28.257 1.00 48.81 225 PRO A C 1
ATOM 1830 O O . PRO A 1 225 ? -12.807 50.710 -28.478 1.00 48.81 225 PRO A O 1
ATOM 1833 N N . GLY A 1 226 ? -14.593 49.476 -29.100 1.00 39.69 226 GLY A N 1
ATOM 1834 C CA . GLY A 1 226 ? -14.338 49.355 -30.538 1.00 39.69 226 GLY A CA 1
ATOM 1835 C C . GLY A 1 226 ? -13.669 48.044 -30.963 1.00 39.69 226 GLY A C 1
ATOM 1836 O O . GLY A 1 226 ? -12.776 47.559 -30.290 1.00 39.69 226 GLY A O 1
ATOM 1837 N N . SER A 1 227 ? -13.994 47.414 -32.088 1.00 40.72 227 SER A N 1
ATOM 1838 C CA . SER A 1 227 ? -15.055 47.589 -33.087 1.00 40.72 227 SER A CA 1
ATOM 1839 C C . SER A 1 227 ? -14.733 46.564 -34.187 1.00 40.72 227 SER A C 1
ATOM 1841 O O . SER A 1 227 ? -13.754 46.789 -34.884 1.00 40.72 227 SER A O 1
ATOM 1843 N N . TYR A 1 228 ? -15.570 45.522 -34.345 1.00 42.38 228 TYR A N 1
ATOM 1844 C CA . TYR A 1 228 ? -15.746 44.661 -35.543 1.00 42.38 228 TYR A CA 1
ATOM 1845 C C . TYR A 1 228 ? -14.490 43.882 -36.039 1.00 42.38 228 TYR A C 1
ATOM 1847 O O . TYR A 1 228 ? -13.363 44.313 -35.894 1.00 42.38 228 TYR A O 1
ATOM 1855 N N . ASN A 1 229 ? -14.537 42.690 -36.632 1.00 48.25 229 ASN A N 1
ATOM 1856 C CA . ASN A 1 229 ? -15.552 42.029 -37.436 1.00 48.25 229 ASN A CA 1
ATOM 1857 C C . ASN A 1 229 ? -15.200 40.524 -37.450 1.00 48.25 229 ASN A C 1
ATOM 1859 O O . ASN A 1 229 ? -14.070 40.167 -37.775 1.00 48.25 229 ASN A O 1
ATOM 1863 N N . GLY A 1 230 ? -16.127 39.642 -37.091 1.00 40.88 230 GLY A N 1
ATOM 1864 C CA . GLY A 1 230 ? -15.883 38.200 -37.086 1.00 40.88 230 GLY A CA 1
ATOM 1865 C C . GLY A 1 230 ? -17.204 37.461 -37.021 1.00 40.88 230 GLY A C 1
ATOM 1866 O O . GLY A 1 230 ? -17.799 37.350 -35.954 1.00 40.88 230 GLY A O 1
ATOM 1867 N N . GLN A 1 231 ? -17.684 37.048 -38.192 1.00 48.44 231 GLN A N 1
ATOM 1868 C CA . GLN A 1 231 ? -18.955 36.371 -38.419 1.00 48.44 231 GLN A CA 1
ATOM 1869 C C . GLN A 1 231 ? -19.176 35.232 -37.414 1.00 48.44 231 GLN A C 1
ATOM 1871 O O . GLN A 1 231 ? -18.539 34.183 -37.490 1.00 48.44 231 GLN A O 1
ATOM 1876 N N . GLN A 1 232 ? -20.116 35.431 -36.490 1.00 47.84 232 GLN A N 1
ATOM 1877 C CA . GLN A 1 232 ? -20.706 34.333 -35.739 1.00 47.84 232 GLN A CA 1
ATOM 1878 C C . GLN A 1 232 ? -21.689 33.625 -36.667 1.00 47.84 232 GLN A C 1
ATOM 1880 O O . GLN A 1 232 ? -22.772 34.135 -36.955 1.00 47.84 232 GLN A O 1
ATOM 1885 N N . GLN A 1 233 ? -21.283 32.459 -37.163 1.00 59.50 233 GLN A N 1
ATOM 1886 C CA . GLN A 1 233 ? -22.214 31.503 -37.740 1.00 59.50 233 GLN A CA 1
ATOM 1887 C C . GLN A 1 233 ? -23.099 31.000 -36.601 1.00 59.50 233 GLN A C 1
ATOM 1889 O O . GLN A 1 233 ? -22.630 30.407 -35.628 1.00 59.50 233 GLN A O 1
ATOM 1894 N N . MET A 1 234 ? -24.377 31.342 -36.693 1.00 49.62 234 MET A N 1
ATOM 1895 C CA . MET A 1 234 ? -25.402 30.924 -35.755 1.00 49.62 234 MET A CA 1
ATOM 1896 C C . MET A 1 234 ? -25.681 29.451 -36.036 1.00 49.62 234 MET A C 1
ATOM 1898 O O . MET A 1 234 ? -26.208 29.108 -37.091 1.00 49.62 234 MET A O 1
ATOM 1902 N N . TRP A 1 235 ? -25.281 28.579 -35.117 1.00 56.06 235 TRP A N 1
ATOM 1903 C CA . TRP A 1 235 ? -25.646 27.170 -35.167 1.00 56.06 235 TRP A CA 1
ATOM 1904 C C . TRP A 1 235 ? -27.155 27.070 -34.937 1.00 56.06 235 TRP A C 1
ATOM 1906 O O . TRP A 1 235 ? -27.660 27.513 -33.903 1.00 56.06 235 TRP A O 1
ATOM 1916 N N . THR A 1 236 ? -27.886 26.552 -35.925 1.00 63.59 236 THR A N 1
ATOM 1917 C CA . THR A 1 236 ? -29.326 26.314 -35.785 1.00 63.59 236 THR A CA 1
ATOM 1918 C C . THR A 1 236 ? -29.571 25.052 -34.944 1.00 63.59 236 THR A C 1
ATOM 1920 O O . THR A 1 236 ? -28.754 24.132 -34.989 1.00 63.59 236 THR A O 1
ATOM 1923 N N . PRO A 1 237 ? -30.675 24.957 -34.178 1.00 54.56 237 PRO A N 1
ATOM 1924 C CA . PRO A 1 237 ? -30.917 23.839 -33.254 1.00 54.56 237 PRO A CA 1
ATOM 1925 C C . PRO A 1 237 ? -31.134 22.452 -33.894 1.00 54.56 237 PRO A C 1
ATOM 1927 O O . PRO A 1 237 ? -31.426 21.510 -33.165 1.00 54.56 237 PRO A O 1
ATOM 1930 N N . ASN A 1 238 ? -31.022 22.306 -35.220 1.00 60.84 238 ASN A N 1
ATOM 1931 C CA . ASN A 1 238 ? -31.373 21.073 -35.937 1.00 60.84 238 ASN A CA 1
ATOM 1932 C C . ASN A 1 238 ? -30.183 20.192 -36.352 1.00 60.84 238 ASN A C 1
ATOM 1934 O O . ASN A 1 238 ? -30.414 19.085 -36.829 1.00 60.84 238 ASN A O 1
ATOM 1938 N N . ASP A 1 239 ? -28.938 20.615 -36.118 1.00 54.91 239 ASP A N 1
ATOM 1939 C CA . ASP A 1 239 ? -27.741 19.857 -36.526 1.00 54.91 239 ASP A CA 1
ATOM 1940 C C . ASP A 1 239 ? -27.094 19.055 -35.378 1.00 54.91 239 ASP A C 1
ATOM 1942 O O . ASP A 1 239 ? -25.897 18.770 -35.398 1.00 54.91 239 ASP A O 1
ATOM 1946 N N . MET A 1 240 ? -27.864 18.675 -34.349 1.00 69.94 240 MET A N 1
ATOM 1947 C CA . MET A 1 240 ? -27.386 17.720 -33.342 1.00 69.94 240 MET A CA 1
ATOM 1948 C C . MET A 1 240 ? -27.472 16.289 -33.904 1.00 69.94 240 MET A C 1
ATOM 1950 O O . MET A 1 240 ? -28.583 15.795 -34.113 1.00 69.94 240 MET A O 1
ATOM 1954 N N . PRO A 1 241 ? -26.346 15.582 -34.123 1.00 69.81 241 PRO A N 1
ATOM 1955 C CA . PRO A 1 241 ? -26.391 14.172 -34.485 1.00 69.81 241 PRO A CA 1
ATOM 1956 C C . PRO A 1 241 ? -27.043 13.378 -33.347 1.00 69.81 241 PRO A C 1
ATOM 1958 O O . PRO A 1 241 ? -26.625 13.466 -32.190 1.00 69.81 241 PRO A O 1
ATOM 1961 N N . GLN A 1 242 ? -28.089 12.615 -33.677 1.00 76.00 242 GLN A N 1
ATOM 1962 C CA . GLN A 1 242 ? -28.736 11.716 -32.727 1.00 76.00 242 GLN A CA 1
ATOM 1963 C C . GLN A 1 242 ? -27.716 10.698 -32.188 1.00 76.00 242 GLN A C 1
ATOM 1965 O O . GLN A 1 242 ? -26.948 10.130 -32.971 1.00 76.00 242 GLN A O 1
ATOM 1970 N N . PRO A 1 243 ? -27.701 10.437 -30.869 1.00 77.75 243 PRO A N 1
ATOM 1971 C CA . PRO A 1 243 ? -26.899 9.358 -30.315 1.00 77.75 243 PRO A CA 1
ATOM 1972 C C . PRO A 1 243 ? -27.371 8.013 -30.894 1.00 77.75 243 PRO A C 1
ATOM 1974 O O . PRO A 1 243 ? -28.577 7.824 -31.087 1.00 77.75 243 PRO A O 1
ATOM 1977 N N . PRO A 1 244 ? -26.454 7.069 -31.176 1.00 78.44 244 PRO A N 1
ATOM 1978 C CA . PRO A 1 244 ? -26.835 5.752 -31.664 1.00 78.44 244 PRO A CA 1
ATOM 1979 C C . PRO A 1 244 ? -27.751 5.051 -30.645 1.00 78.44 244 PRO A C 1
ATOM 1981 O O . PRO A 1 244 ? -27.552 5.209 -29.435 1.00 78.44 244 PRO A O 1
ATOM 1984 N N . PRO A 1 245 ? -28.751 4.277 -31.107 1.00 73.69 245 PRO A N 1
ATOM 1985 C CA . PRO A 1 245 ? -29.641 3.548 -30.216 1.00 73.69 245 PRO A CA 1
ATOM 1986 C C . PRO A 1 245 ? -28.839 2.555 -29.359 1.00 73.69 245 PRO A C 1
ATOM 1988 O O . PRO A 1 245 ? -27.877 1.956 -29.855 1.00 73.69 245 PRO A O 1
ATOM 1991 N N . PRO A 1 246 ? -29.208 2.369 -28.078 1.00 64.69 246 PRO A N 1
ATOM 1992 C CA . PRO A 1 246 ? -28.523 1.435 -27.200 1.00 64.69 246 PRO A CA 1
ATOM 1993 C C . PRO A 1 246 ? -28.640 0.024 -27.779 1.00 64.69 246 PRO A C 1
ATOM 1995 O O . PRO A 1 246 ? -29.734 -0.510 -27.944 1.00 64.69 246 PRO A O 1
ATOM 1998 N N . GLN A 1 247 ? -27.496 -0.575 -28.104 1.00 64.31 247 GLN A N 1
ATOM 1999 C CA . GLN A 1 247 ? -27.431 -1.992 -28.426 1.00 64.31 247 GLN A CA 1
ATOM 2000 C C . GLN A 1 247 ? -27.754 -2.774 -27.152 1.00 64.31 247 GLN A C 1
ATOM 2002 O O . GLN A 1 247 ? -27.001 -2.720 -26.178 1.00 64.31 247 GLN A O 1
ATOM 2007 N N . GLU A 1 248 ? -28.882 -3.483 -27.160 1.00 47.84 248 GLU A N 1
ATOM 2008 C CA . GLU A 1 248 ? -29.252 -4.459 -26.139 1.00 47.84 248 GLU A CA 1
ATOM 2009 C C . GLU A 1 248 ? -28.180 -5.553 -26.075 1.00 47.84 248 GLU A C 1
ATOM 2011 O O . GLU A 1 248 ? -28.189 -6.538 -26.815 1.00 47.84 248 GLU A O 1
ATOM 2016 N N . GLN A 1 249 ? -27.209 -5.373 -25.183 1.00 51.41 249 GLN A N 1
ATOM 2017 C CA . GLN A 1 249 ? -26.322 -6.451 -24.789 1.00 51.41 249 GLN A CA 1
ATOM 2018 C C . GLN A 1 249 ? -27.123 -7.402 -23.904 1.00 51.41 249 GLN A C 1
ATOM 2020 O O . GLN A 1 249 ? -27.345 -7.147 -22.721 1.00 51.41 249 GLN A O 1
ATOM 2025 N N . ASN A 1 250 ? -27.552 -8.512 -24.506 1.00 53.25 250 ASN A N 1
ATOM 2026 C CA . ASN A 1 250 ? -28.016 -9.716 -23.825 1.00 53.25 250 ASN A CA 1
ATOM 2027 C C . ASN A 1 250 ? -26.935 -10.210 -22.845 1.00 53.25 250 ASN A C 1
ATOM 2029 O O . ASN A 1 250 ? -26.118 -11.075 -23.166 1.00 53.25 250 ASN A O 1
ATOM 2033 N N . MET A 1 251 ? -26.920 -9.669 -21.626 1.00 46.19 251 MET A N 1
ATOM 2034 C CA . MET A 1 251 ? -26.181 -10.249 -20.512 1.00 46.19 251 MET A CA 1
ATOM 2035 C C . MET A 1 251 ? -26.985 -11.423 -19.960 1.00 46.19 251 MET A C 1
ATOM 2037 O O . MET A 1 251 ? -27.731 -11.316 -18.991 1.00 46.19 251 MET A O 1
ATOM 2041 N N . SER A 1 252 ? -26.813 -12.572 -20.614 1.00 50.41 252 SER A N 1
ATOM 2042 C CA . SER A 1 252 ? -27.136 -13.879 -20.054 1.00 50.41 252 SER A CA 1
ATOM 2043 C C . SER A 1 252 ? -26.482 -14.003 -18.676 1.00 50.41 252 SER A C 1
ATOM 2045 O O . SER A 1 252 ? -25.261 -14.126 -18.570 1.00 50.41 252 SER A O 1
ATOM 2047 N N . MET A 1 253 ? -27.319 -14.015 -17.639 1.00 46.50 253 MET A N 1
ATOM 2048 C CA . MET A 1 253 ? -27.016 -14.444 -16.276 1.00 46.50 253 MET A CA 1
ATOM 2049 C C . MET A 1 253 ? -26.200 -15.747 -16.287 1.00 46.50 253 MET A C 1
ATOM 2051 O O . MET A 1 253 ? -26.750 -16.841 -16.382 1.00 46.50 253 MET A O 1
ATOM 2055 N N . ARG A 1 254 ? -24.875 -15.647 -16.167 1.00 46.22 254 ARG A N 1
ATOM 2056 C CA . ARG A 1 254 ? -24.055 -16.736 -15.633 1.00 46.22 254 ARG A CA 1
ATOM 2057 C C . ARG A 1 254 ? -23.854 -16.443 -14.158 1.00 46.22 254 ARG A C 1
ATOM 2059 O O . ARG A 1 254 ? -22.984 -15.664 -13.780 1.00 46.22 254 ARG A O 1
ATOM 2066 N N . GLY A 1 255 ? -24.718 -17.042 -13.343 1.00 44.00 255 GLY A N 1
ATOM 2067 C CA . GLY A 1 255 ? -24.533 -17.109 -11.904 1.00 44.00 255 GLY A CA 1
ATOM 2068 C C . GLY A 1 255 ? -23.223 -17.826 -11.599 1.00 44.00 255 GLY A C 1
ATOM 2069 O O . GLY A 1 255 ? -23.126 -19.036 -11.772 1.00 44.00 255 GLY A O 1
ATOM 2070 N N . ASN A 1 256 ? -22.222 -17.070 -11.157 1.00 41.72 256 ASN A N 1
ATOM 2071 C CA . ASN A 1 256 ? -21.049 -17.620 -10.499 1.00 41.72 256 ASN A CA 1
ATOM 2072 C C . ASN A 1 256 ? -21.293 -17.559 -8.992 1.00 41.72 256 ASN A C 1
ATOM 2074 O O . ASN A 1 256 ? -21.290 -16.495 -8.374 1.00 41.72 256 ASN A O 1
ATOM 2078 N N . SER A 1 257 ? -21.534 -18.736 -8.428 1.00 48.84 257 SER A N 1
ATOM 2079 C CA . SER A 1 257 ? -21.595 -19.034 -7.004 1.00 48.84 257 SER A CA 1
ATOM 2080 C C . SER A 1 257 ? -20.301 -18.609 -6.304 1.00 48.84 257 SER A C 1
ATOM 2082 O O . SER A 1 257 ? -19.277 -19.283 -6.398 1.00 48.84 257 SER A O 1
ATOM 2084 N N . TYR A 1 258 ? -20.355 -17.495 -5.577 1.00 41.81 258 TYR A N 1
ATOM 2085 C CA . TYR A 1 258 ? -19.251 -16.967 -4.767 1.00 41.81 258 TYR A CA 1
ATOM 2086 C C . TYR A 1 258 ? -19.246 -17.525 -3.328 1.00 41.81 258 TYR A C 1
ATOM 2088 O O . TYR A 1 258 ? -18.678 -16.925 -2.423 1.00 41.81 258 TYR A O 1
ATOM 2096 N N . THR A 1 259 ? -19.891 -18.669 -3.086 1.00 48.97 259 THR A N 1
ATOM 2097 C CA . THR A 1 259 ? -20.067 -19.240 -1.737 1.00 48.97 259 THR A CA 1
ATOM 2098 C C . THR A 1 259 ? -19.300 -20.540 -1.489 1.00 48.97 259 THR A C 1
ATOM 2100 O O . THR A 1 259 ? -19.489 -21.145 -0.446 1.00 48.97 259 THR A O 1
ATOM 2103 N N . GLN A 1 260 ? -18.397 -20.970 -2.381 1.00 47.38 260 GLN A N 1
ATOM 2104 C CA . GLN A 1 260 ? -17.695 -22.263 -2.241 1.00 47.38 260 GLN A CA 1
ATOM 2105 C C . GLN A 1 260 ? -16.170 -22.159 -2.040 1.00 47.38 260 GLN A C 1
ATOM 2107 O O . GLN A 1 260 ? -15.446 -23.121 -2.277 1.00 47.38 260 GLN A O 1
ATOM 2112 N N . TYR A 1 261 ? -15.660 -21.003 -1.600 1.00 44.56 261 TYR A N 1
ATOM 2113 C CA . TYR A 1 261 ? -14.224 -20.815 -1.324 1.00 44.56 261 TYR A CA 1
ATOM 2114 C C . TYR A 1 261 ? -13.880 -20.518 0.144 1.00 44.56 261 TYR A C 1
ATOM 2116 O O . TYR A 1 261 ? -12.701 -20.359 0.453 1.00 44.56 261 TYR A O 1
ATOM 2124 N N . GLN A 1 262 ? -14.860 -20.480 1.055 1.00 46.97 262 GLN A N 1
ATOM 2125 C CA . GLN A 1 262 ? -14.583 -20.305 2.489 1.00 46.97 262 GLN A CA 1
ATOM 2126 C C . GLN A 1 262 ? -14.368 -21.625 3.248 1.00 46.97 262 GLN A C 1
ATOM 2128 O O . GLN A 1 262 ? -13.552 -21.643 4.161 1.00 46.97 262 GLN A O 1
ATOM 2133 N N . ASP A 1 263 ? -14.935 -22.748 2.797 1.00 45.94 263 ASP A N 1
ATOM 2134 C CA . ASP A 1 263 ? -14.815 -24.029 3.523 1.00 45.94 263 ASP A CA 1
ATOM 2135 C C . ASP A 1 263 ? -13.546 -24.840 3.178 1.00 45.94 263 ASP A C 1
ATOM 2137 O O . ASP A 1 263 ? -13.293 -25.898 3.746 1.00 45.94 263 ASP A O 1
ATOM 2141 N N . GLY A 1 264 ? -12.712 -24.359 2.247 1.00 43.69 264 GLY A N 1
ATOM 2142 C CA . GLY A 1 264 ? -11.502 -25.065 1.794 1.00 43.69 264 GLY A CA 1
ATOM 2143 C C . GLY A 1 264 ? -10.192 -24.651 2.477 1.00 43.69 264 GLY A C 1
ATOM 2144 O O . GLY A 1 264 ? -9.163 -25.279 2.234 1.00 43.69 264 GLY A O 1
ATOM 2145 N N . LEU A 1 265 ? -10.194 -23.591 3.293 1.00 46.47 265 LEU A N 1
ATOM 2146 C CA . LEU A 1 265 ? -8.969 -22.994 3.851 1.00 46.47 265 LEU A CA 1
ATOM 2147 C C . LEU A 1 265 ? -8.687 -23.381 5.311 1.00 46.47 265 LEU A C 1
ATOM 2149 O O . LEU A 1 265 ? -7.540 -23.277 5.742 1.00 46.47 265 LEU A O 1
ATOM 2153 N N . GLU A 1 266 ? -9.670 -23.910 6.045 1.00 48.16 266 GLU A N 1
ATOM 2154 C CA . GLU A 1 266 ? -9.453 -24.412 7.413 1.00 48.16 266 GLU A CA 1
ATOM 2155 C C . GLU A 1 266 ? -8.826 -25.821 7.436 1.00 48.16 266 GLU A C 1
ATOM 2157 O O . GLU A 1 266 ? -8.043 -26.136 8.328 1.00 48.16 266 GLU A O 1
ATOM 2162 N N . ALA A 1 267 ? -9.023 -26.638 6.395 1.00 49.94 267 ALA A N 1
ATOM 2163 C CA . ALA A 1 267 ? -8.487 -28.004 6.345 1.00 49.94 267 ALA A CA 1
ATOM 2164 C C . ALA A 1 267 ? -6.962 -28.102 6.097 1.00 49.94 267 ALA A C 1
ATOM 2166 O O . ALA A 1 267 ? -6.383 -29.177 6.258 1.00 49.94 267 ALA A O 1
ATOM 2167 N N . LEU A 1 268 ? -6.282 -27.010 5.714 1.00 48.03 268 LEU A N 1
ATOM 2168 C CA . LEU A 1 268 ? -4.838 -27.032 5.424 1.00 48.03 268 LEU A CA 1
ATOM 2169 C C . LEU A 1 268 ? -3.950 -26.555 6.585 1.00 48.03 268 LEU A C 1
ATOM 2171 O O . LEU A 1 268 ? -2.740 -26.783 6.547 1.00 48.03 268 LEU A O 1
ATOM 2175 N N . ILE A 1 269 ? -4.523 -25.930 7.618 1.00 50.00 269 ILE A N 1
ATOM 2176 C CA . ILE A 1 269 ? -3.760 -25.421 8.771 1.00 50.00 269 ILE A CA 1
ATOM 2177 C C . ILE A 1 269 ? -3.610 -26.499 9.862 1.00 50.00 269 ILE A C 1
ATOM 2179 O O . ILE A 1 269 ? -2.554 -26.578 10.494 1.00 50.00 269 ILE A O 1
ATOM 2183 N N . ASP A 1 270 ? -4.558 -27.432 9.985 1.00 45.91 270 ASP A N 1
ATOM 2184 C CA . ASP A 1 270 ? -4.465 -28.535 10.959 1.00 45.91 270 ASP A CA 1
ATOM 2185 C C . ASP A 1 270 ? -3.533 -29.683 10.521 1.00 45.91 270 ASP A C 1
ATOM 2187 O O . ASP A 1 270 ? -2.978 -30.405 11.353 1.00 45.91 270 ASP A O 1
ATOM 2191 N N . GLY A 1 271 ? -3.249 -29.816 9.220 1.00 42.88 271 GLY A N 1
ATOM 2192 C CA . GLY A 1 271 ? -2.339 -30.846 8.696 1.00 42.88 271 GLY A CA 1
ATOM 2193 C C . GLY A 1 271 ? -0.846 -30.587 8.953 1.00 42.88 271 GLY A C 1
ATOM 2194 O O . GLY A 1 271 ? -0.037 -31.517 8.892 1.00 42.88 271 GLY A O 1
ATOM 2195 N N . ALA A 1 272 ? -0.453 -29.344 9.257 1.00 44.31 272 ALA A N 1
ATOM 2196 C CA . ALA A 1 272 ? 0.955 -28.962 9.403 1.00 44.31 272 ALA A CA 1
ATOM 2197 C C . ALA A 1 272 ? 1.499 -29.101 10.840 1.00 44.31 272 ALA A C 1
ATOM 2199 O O . ALA A 1 272 ? 2.712 -29.217 11.020 1.00 44.31 272 ALA A O 1
ATOM 2200 N N . ASN A 1 273 ? 0.631 -29.167 11.858 1.00 45.62 273 ASN A N 1
ATOM 2201 C CA . ASN A 1 273 ? 1.047 -29.296 13.262 1.00 45.62 273 ASN A CA 1
ATOM 2202 C C . ASN A 1 273 ? 1.127 -30.748 13.772 1.00 45.62 273 ASN A C 1
ATOM 2204 O O . ASN A 1 273 ? 1.719 -30.993 14.820 1.00 45.62 273 ASN A O 1
ATOM 2208 N N . SER A 1 274 ? 0.629 -31.734 13.017 1.00 45.88 274 SER A N 1
ATOM 2209 C CA . SER A 1 274 ? 0.668 -33.152 13.422 1.00 45.88 274 SER A CA 1
ATOM 2210 C C . SER A 1 274 ? 2.040 -33.831 13.222 1.00 45.88 274 SER A C 1
ATOM 2212 O O . SER A 1 274 ? 2.327 -34.842 13.858 1.00 45.88 274 SER A O 1
ATOM 2214 N N . LYS A 1 275 ? 2.951 -33.271 12.410 1.00 50.41 275 LYS A N 1
ATOM 2215 C CA . LYS A 1 275 ? 4.253 -33.909 12.101 1.00 50.41 275 LYS A CA 1
ATOM 2216 C C . LYS A 1 275 ? 5.439 -33.446 12.958 1.00 50.41 275 LYS A C 1
ATOM 2218 O O . LYS A 1 275 ? 6.574 -33.811 12.663 1.00 50.41 275 LYS A O 1
ATOM 2223 N N . ARG A 1 276 ? 5.219 -32.662 14.021 1.00 48.03 276 ARG A N 1
ATOM 2224 C CA . ARG A 1 276 ? 6.306 -32.108 14.859 1.00 48.03 276 ARG A CA 1
ATOM 2225 C C . ARG A 1 276 ? 6.383 -32.689 16.276 1.00 48.03 276 ARG A C 1
ATOM 2227 O O . ARG A 1 276 ? 6.927 -32.043 17.164 1.00 48.03 276 ARG A O 1
ATOM 2234 N N . ALA A 1 277 ? 5.868 -33.902 16.484 1.00 49.97 277 ALA A N 1
ATOM 2235 C CA . ALA A 1 277 ? 5.823 -34.543 17.799 1.00 49.97 277 ALA A CA 1
ATOM 2236 C C . ALA A 1 277 ? 6.195 -36.042 17.776 1.00 49.97 277 ALA A C 1
ATOM 2238 O O . ALA A 1 277 ? 5.469 -36.848 18.336 1.00 49.97 277 ALA A O 1
ATOM 2239 N N . THR A 1 278 ? 7.311 -36.446 17.151 1.00 54.06 278 THR A N 1
ATOM 2240 C CA . THR A 1 278 ? 7.837 -37.830 17.296 1.00 54.06 278 THR A CA 1
ATOM 2241 C C . THR A 1 278 ? 9.367 -37.947 17.263 1.00 54.06 278 THR A C 1
ATOM 2243 O O . THR A 1 278 ? 9.894 -38.956 16.809 1.00 54.06 278 THR A O 1
ATOM 2246 N N . HIS A 1 279 ? 10.119 -36.959 17.756 1.00 49.97 279 HIS A N 1
ATOM 2247 C CA . HIS A 1 279 ? 11.555 -37.156 18.006 1.00 49.97 279 HIS A CA 1
ATOM 2248 C C . HIS A 1 279 ? 11.947 -36.618 19.378 1.00 49.97 279 HIS A C 1
ATOM 2250 O O . HIS A 1 279 ? 12.480 -35.522 19.519 1.00 49.97 279 HIS A O 1
ATOM 2256 N N . SER A 1 280 ? 11.665 -37.420 20.400 1.00 46.84 280 SER A N 1
ATOM 2257 C CA . SER A 1 280 ? 12.349 -37.345 21.682 1.00 46.84 280 SER A CA 1
ATOM 2258 C C . SER A 1 280 ? 12.391 -38.740 22.301 1.00 46.84 280 SER A C 1
ATOM 2260 O O . SER A 1 280 ? 11.350 -39.366 22.476 1.00 46.84 280 SER A O 1
ATOM 2262 N N . THR A 1 281 ? 13.593 -39.150 22.707 1.00 49.47 281 THR A N 1
ATOM 2263 C CA . THR A 1 281 ? 13.891 -40.230 23.668 1.00 49.47 281 THR A CA 1
ATOM 2264 C C . THR A 1 281 ? 14.079 -41.652 23.126 1.00 49.47 281 THR A C 1
ATOM 2266 O O . THR A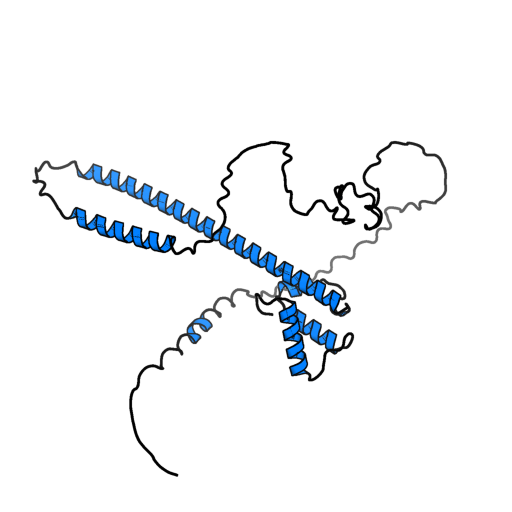 1 281 ? 13.160 -42.455 23.139 1.00 49.47 281 THR A O 1
ATOM 2269 N N . THR A 1 282 ? 15.331 -41.968 22.777 1.00 47.00 282 THR A N 1
ATOM 2270 C CA . THR A 1 282 ? 16.084 -43.210 23.094 1.00 47.00 282 THR A CA 1
ATOM 2271 C C . THR A 1 282 ? 17.533 -42.911 22.678 1.00 47.00 282 THR A C 1
ATOM 2273 O O . THR A 1 282 ? 17.759 -42.550 21.532 1.00 47.00 282 THR A O 1
ATOM 2276 N N . GLY A 1 283 ? 18.566 -42.891 23.519 1.00 41.66 283 GLY A N 1
ATOM 2277 C CA . GLY A 1 283 ? 18.798 -43.693 24.713 1.00 41.66 283 GLY A CA 1
ATOM 2278 C C . GLY A 1 283 ? 19.619 -44.928 24.339 1.00 41.66 283 GLY A C 1
ATOM 2279 O O . GLY A 1 283 ? 19.033 -45.957 24.044 1.00 41.66 283 GLY A O 1
ATOM 2280 N N . GLY A 1 284 ? 20.953 -44.807 24.385 1.00 41.00 284 GLY A N 1
ATOM 2281 C CA . GLY A 1 284 ? 21.904 -45.926 24.444 1.00 41.00 284 GLY A CA 1
ATOM 2282 C C . GLY A 1 284 ? 22.352 -46.526 23.105 1.00 41.00 284 GLY A C 1
ATOM 2283 O O . GLY A 1 284 ? 21.542 -46.984 22.313 1.00 41.00 284 GLY A O 1
ATOM 2284 N N . VAL A 1 285 ? 23.663 -46.597 22.871 1.00 42.91 285 VAL A N 1
ATOM 2285 C CA . VAL A 1 285 ? 24.499 -47.784 23.150 1.00 42.91 285 VAL A CA 1
ATOM 2286 C C . VAL A 1 285 ? 25.899 -47.524 22.579 1.00 42.91 285 VAL A C 1
ATOM 2288 O O . VAL A 1 285 ? 26.083 -47.213 21.406 1.00 42.91 285 VAL A O 1
ATOM 2291 N N . SER A 1 286 ? 26.890 -47.644 23.457 1.00 51.00 286 SER A N 1
ATOM 2292 C CA . SER A 1 286 ? 28.315 -47.725 23.158 1.00 51.00 286 SER A CA 1
ATOM 2293 C C . SER A 1 286 ? 28.642 -48.978 22.341 1.00 51.00 286 SER A C 1
ATOM 2295 O O . SER A 1 286 ? 28.197 -50.051 22.728 1.00 51.00 286 SER A O 1
ATOM 2297 N N . GLN A 1 287 ? 29.490 -48.870 21.315 1.00 44.91 287 GLN A N 1
ATOM 2298 C CA . GLN A 1 287 ? 30.455 -49.896 20.864 1.00 44.91 287 GLN A CA 1
ATOM 2299 C C . GLN A 1 287 ? 31.295 -49.283 19.728 1.00 44.91 287 GLN A C 1
ATOM 2301 O O . GLN A 1 287 ? 30.754 -48.756 18.766 1.00 44.91 287 GLN A O 1
ATOM 2306 N N . TRP A 1 288 ? 32.585 -49.032 19.970 1.00 50.44 288 TRP A N 1
ATOM 2307 C CA . TRP A 1 288 ? 33.702 -49.860 19.486 1.00 50.44 288 TRP A CA 1
ATOM 2308 C C . TRP A 1 288 ? 33.685 -50.055 17.962 1.00 50.44 288 TRP A C 1
ATOM 2310 O O . TRP A 1 288 ? 32.814 -50.742 17.449 1.00 50.44 288 TRP A O 1
ATOM 2320 N N . TRP A 1 289 ? 34.699 -49.527 17.269 1.00 47.59 289 TRP A N 1
ATOM 2321 C CA . TRP A 1 289 ? 35.693 -50.334 16.547 1.00 47.59 289 TRP A CA 1
ATOM 2322 C C . TRP A 1 289 ? 36.907 -49.479 16.161 1.00 47.59 289 TRP A C 1
ATOM 2324 O O . TRP A 1 289 ? 36.794 -48.337 15.720 1.00 47.59 289 TRP A O 1
ATOM 2334 N N . SER A 1 290 ? 38.067 -50.078 16.400 1.00 53.62 290 SER A N 1
ATOM 2335 C CA . SER A 1 290 ? 39.402 -49.648 16.005 1.00 53.62 290 SER A CA 1
ATOM 2336 C C . SER A 1 290 ? 39.677 -49.925 14.524 1.00 53.62 290 SER A C 1
ATOM 2338 O O . SER A 1 290 ? 39.038 -50.791 13.930 1.00 53.62 290 SER A O 1
ATOM 2340 N N . SER A 1 291 ? 40.763 -49.304 14.037 1.00 54.84 291 SER A N 1
ATOM 2341 C CA . SER A 1 291 ? 41.578 -49.694 12.867 1.00 54.84 291 SER A CA 1
ATOM 2342 C C . SER A 1 291 ? 40.973 -49.314 11.505 1.00 54.84 291 SER A C 1
ATOM 2344 O O . SER A 1 291 ? 39.814 -49.590 11.240 1.00 54.84 291 SER A O 1
ATOM 2346 N N . ARG A 1 292 ? 41.685 -48.666 10.578 1.00 53.09 292 ARG A N 1
ATOM 2347 C CA . ARG A 1 292 ? 43.111 -48.669 10.212 1.00 53.09 292 ARG A CA 1
ATOM 2348 C C . ARG A 1 292 ? 43.514 -47.309 9.646 1.00 53.09 292 ARG A C 1
ATOM 2350 O O . ARG A 1 292 ? 42.630 -46.660 9.050 1.00 53.09 292 ARG A O 1
#

pLDDT: mean 72.15, std 22.6, range [38.47, 98.44]

Foldseek 3Di:
DDPPDALVRLLVVLQVVLCVVPVDHDDWPDPSQLVSLVVSLVPDDPVLNVVCVPDPCLSVDGPVVVSVSSNVSSVVVVVVVVVVVVVVVVVVVVVVVVVVVVVVVVVVVVVVVVVVVVVVVPDDDPDPDDPDPPPPVVVVVVVVVVVVVVVVVVVVPPPDPPDDDPDDPDDDPDPDDDDDPPDPPQQAPVHRDHDDHVVPDPCPCPPDDPPPPPPDDPDDDDDDDDDDDDDDPDDDPPPDPDDDDDDPDPPDDPDDPPPPPPVPPVVPVVVPPPPPPDDDDDDDDDDDDDDD

Radius of gyration: 38.84 Å; chains: 1; bounding box: 85×101×107 Å

Secondary structure (DSSP, 8-state):
--TT--HHHHHHHHHHHHHHHHSS---TTSHHHHHHHHHHHHTS-HHHHHHHHTSTTGGGS-HHHHHHHHHHHHHHHHHHHHHHHHHHHHHHHHHHHHHHHHHHHHHHHHHHHHHHHHHTTSSS----------GGGSHHHHHHHHHHHHHHHHHH-S------------------------SS--B-TTT--BSS-GGG-TTTTTSSS-----SS--------------------TT--PPPPPP-----------TTSSSTTSSTTTTTTTTTSS---------------

Organism: Knipowitschia caucasica (NCBI:txid637954)